Protein AF-A0A5A9PPH1-F1 (afdb_monomer)

Organism: NCBI:txid1572043

Sequence (180 aa):
MPWDRRSESQTAKRWRQEREIKRERDEQQRFEREKFNSIDQYLLSGVEQNNSQSHNPNCHFKHNNPTSQNHDCPFKDNNPTSQNHDCTFKDNNPTSQNHDCPFKDNNPASQNHDCPFKDNNPASQNHDCPFKDNNPTSQNHDCPFKDNNPTSQNHDCPFKDNNPTPQNHDCPFKHDHPTS

Solvent-accessible surface area (backbone atoms only — not comparable to full-atom values): 8758 Å² total; per-residue (Å²): 135,86,80,81,80,80,74,78,51,72,65,66,52,51,58,49,51,54,52,48,56,49,49,54,50,54,50,50,51,50,51,52,50,51,51,51,50,51,51,49,50,56,53,58,74,59,59,63,66,71,65,58,84,34,80,61,49,73,39,87,53,50,44,47,53,40,46,33,54,35,35,43,25,55,44,29,41,34,42,37,37,28,45,36,38,42,22,47,46,28,38,34,42,36,37,28,44,36,39,42,21,48,48,26,38,34,40,37,38,30,43,36,38,41,20,47,46,27,37,36,41,37,38,28,43,35,38,41,23,45,49,26,37,35,41,37,36,28,45,36,38,40,21,43,48,27,36,33,41,37,37,26,44,35,37,42,26,42,49,34,48,37,65,70,58,46,77,39,80,48,50,86,63,49,82,66,82,85,81,135

Radius of gyration: 30.21 Å; Cα contacts (8 Å, |Δi|>4): 441; chains: 1; bounding box: 50×39×116 Å

Mean predicted aligned error: 13.58 Å

Foldseek 3Di:
DDDDPPDDDPVNVVVVVVVVVVVVVVVVVVVVVVVVVVVVVVVVLVPEPDEDADQEDEDAAEYEAYEHQEYEYAHEYEAYEHQEYEYAAEYEAYEYQHYEYAHEYEAYEYQHYEYAAEYEAYEYQAYEYAHEYEAYEYQAYEYAAEYAAYHYQHYEYAHYYHNYDYVHYDYPHDDDDDDD

Secondary structure (DSSP, 8-state):
------PPPHHHHHHHHHHHHHHHHHHHHHHHHHHHHHHHHHHHHSS--B----SS-B-SSB-BS-B-SEEE-SSB-SS-B-SEEE-SS--SS-B-SEEE-SS--SS-B-SEEE-SS--SS-B-SEEE-SS--SS-EEEEEE-SS-EES-EEEEEE-SS-EES---SEEE-SS--B----

Structure (mmCIF, N/CA/C/O backbone):
data_AF-A0A5A9PPH1-F1
#
_entry.id   AF-A0A5A9PPH1-F1
#
loop_
_atom_site.group_PDB
_atom_site.id
_atom_site.type_symbol
_atom_site.label_atom_id
_atom_site.label_alt_id
_atom_site.label_comp_id
_atom_site.label_asym_id
_atom_site.label_entity_id
_atom_site.label_seq_id
_atom_site.pdbx_PDB_ins_code
_atom_site.Cartn_x
_atom_site.Cartn_y
_atom_site.Cartn_z
_atom_site.occupancy
_atom_site.B_iso_or_equiv
_atom_site.auth_seq_id
_atom_site.auth_comp_id
_atom_site.auth_asym_id
_atom_site.auth_atom_id
_atom_site.pdbx_PDB_model_num
ATOM 1 N N . MET A 1 1 ? 15.968 -10.304 -89.050 1.00 44.75 1 MET A N 1
ATOM 2 C CA . MET A 1 1 ? 16.971 -10.882 -88.129 1.00 44.75 1 MET A CA 1
ATOM 3 C C . MET A 1 1 ? 16.318 -10.993 -86.755 1.00 44.75 1 MET A C 1
ATOM 5 O O . MET A 1 1 ? 15.894 -9.958 -86.253 1.00 44.75 1 MET A O 1
ATOM 9 N N . PRO A 1 2 ? 16.106 -12.200 -86.201 1.00 57.66 2 PRO A N 1
ATOM 10 C CA . PRO A 1 2 ? 15.464 -12.380 -84.899 1.00 57.66 2 PRO A CA 1
ATOM 11 C C . PRO A 1 2 ? 16.502 -12.209 -83.782 1.00 57.66 2 PRO A C 1
ATOM 13 O O . PRO A 1 2 ? 17.596 -12.754 -83.869 1.00 57.66 2 PRO A O 1
ATOM 16 N N . TRP A 1 3 ? 16.174 -11.426 -82.758 1.00 50.88 3 TRP A N 1
ATOM 17 C CA . TRP A 1 3 ? 17.072 -11.082 -81.656 1.00 50.88 3 TRP A CA 1
ATOM 18 C C . TRP A 1 3 ? 17.209 -12.263 -80.688 1.00 50.88 3 TRP A C 1
ATOM 20 O O . TRP A 1 3 ? 16.210 -12.774 -80.180 1.00 50.88 3 TRP A O 1
ATOM 30 N N . ASP A 1 4 ? 18.449 -12.686 -80.442 1.00 52.44 4 ASP A N 1
ATOM 31 C CA . ASP A 1 4 ? 18.800 -13.773 -79.530 1.00 52.44 4 ASP A CA 1
ATOM 32 C C . ASP A 1 4 ? 18.301 -13.490 -78.104 1.00 52.44 4 ASP A C 1
ATOM 34 O O . ASP A 1 4 ? 18.786 -12.593 -77.406 1.00 52.44 4 ASP A O 1
ATOM 38 N N . ARG A 1 5 ? 17.350 -14.303 -77.633 1.00 56.22 5 ARG A N 1
ATOM 39 C CA . ARG A 1 5 ? 17.029 -14.419 -76.207 1.00 56.22 5 ARG A CA 1
ATOM 40 C C . ARG A 1 5 ? 18.235 -15.047 -75.510 1.00 56.22 5 ARG A C 1
ATOM 42 O O . ARG A 1 5 ? 18.344 -16.266 -75.431 1.00 56.22 5 ARG A O 1
ATOM 49 N N . ARG A 1 6 ? 19.137 -14.216 -74.980 1.00 59.00 6 ARG A N 1
ATOM 50 C CA . ARG A 1 6 ? 20.225 -14.657 -74.093 1.00 59.00 6 ARG A CA 1
ATOM 51 C C . ARG A 1 6 ? 19.622 -15.378 -72.886 1.00 59.00 6 ARG A C 1
ATOM 53 O O . ARG A 1 6 ? 19.106 -14.748 -71.966 1.00 59.00 6 ARG A O 1
ATOM 60 N N . SER A 1 7 ? 19.665 -16.707 -72.899 1.00 64.25 7 SER A N 1
ATOM 61 C CA . SER A 1 7 ? 19.287 -17.524 -71.753 1.00 64.25 7 SER A CA 1
ATOM 62 C C . SER A 1 7 ? 20.324 -17.324 -70.657 1.00 64.25 7 SER A C 1
ATOM 64 O O . SER A 1 7 ? 21.509 -17.600 -70.839 1.00 64.25 7 SER A O 1
ATOM 66 N N . GLU A 1 8 ? 19.877 -16.820 -69.522 1.00 65.19 8 GLU A N 1
ATOM 67 C CA . GLU A 1 8 ? 20.723 -16.607 -68.360 1.00 65.19 8 GLU A CA 1
ATOM 68 C C . GLU A 1 8 ? 21.332 -17.930 -67.881 1.00 65.19 8 GLU A C 1
ATOM 70 O O . GLU A 1 8 ? 20.611 -18.916 -67.691 1.00 65.19 8 GLU A O 1
ATOM 75 N N . SER A 1 9 ? 22.654 -17.961 -67.689 1.00 72.75 9 SER A N 1
ATOM 76 C CA . SER A 1 9 ? 23.344 -19.164 -67.226 1.00 72.75 9 SER A CA 1
ATOM 77 C C . SER A 1 9 ? 22.841 -19.569 -65.838 1.00 72.75 9 SER A C 1
ATOM 79 O O . SER A 1 9 ? 22.514 -18.727 -64.995 1.00 72.75 9 SER A O 1
ATOM 81 N N . GLN A 1 10 ? 22.787 -20.876 -65.566 1.00 69.62 10 GLN A N 1
ATOM 82 C CA . GLN A 1 10 ? 22.362 -21.378 -64.252 1.00 69.62 10 GLN A CA 1
ATOM 83 C C . GLN A 1 10 ? 23.203 -20.795 -63.106 1.00 69.62 10 GLN A C 1
ATOM 85 O O . GLN A 1 10 ? 22.692 -20.570 -62.012 1.00 69.62 10 GLN A O 1
ATOM 90 N N . THR A 1 11 ? 24.472 -20.480 -63.369 1.00 71.75 11 THR A N 1
ATOM 91 C CA . THR A 1 11 ? 25.368 -19.821 -62.417 1.00 71.75 11 THR A CA 1
ATOM 92 C C . THR A 1 11 ? 24.912 -18.398 -62.087 1.00 71.75 11 THR A C 1
ATOM 94 O O . THR A 1 11 ? 24.835 -18.051 -60.913 1.00 71.75 11 THR A O 1
ATOM 97 N N . ALA A 1 12 ? 24.506 -17.592 -63.073 1.00 76.44 12 ALA A N 1
ATOM 98 C CA . ALA A 1 12 ? 23.986 -16.238 -62.845 1.00 76.44 12 ALA A CA 1
ATOM 99 C C . ALA A 1 12 ? 22.650 -16.215 -62.071 1.00 76.44 12 ALA A C 1
ATOM 101 O O . ALA A 1 12 ? 22.349 -15.249 -61.364 1.00 76.44 12 ALA A O 1
ATOM 102 N N . LYS A 1 13 ? 21.845 -17.282 -62.172 1.00 77.19 13 LYS A N 1
ATOM 103 C CA . LYS A 1 13 ? 20.647 -17.478 -61.336 1.00 77.19 13 LYS A CA 1
ATOM 104 C C . LYS A 1 13 ? 21.015 -17.805 -59.886 1.00 77.19 13 LYS A C 1
ATOM 106 O O . LYS A 1 13 ? 20.523 -17.129 -58.987 1.00 77.19 13 LYS A O 1
ATOM 111 N N . ARG A 1 14 ? 21.948 -18.741 -59.667 1.00 80.12 14 ARG A N 1
ATOM 112 C CA . ARG A 1 14 ? 22.445 -19.101 -58.324 1.00 80.12 14 ARG A CA 1
ATOM 113 C C . ARG A 1 14 ? 23.023 -17.898 -57.575 1.00 80.12 14 ARG A C 1
ATOM 115 O O . ARG A 1 14 ? 22.625 -17.644 -56.448 1.00 80.12 14 ARG A O 1
ATOM 122 N N . TRP A 1 15 ? 23.852 -17.084 -58.230 1.00 79.19 15 TRP A N 1
ATOM 123 C CA . TRP A 1 15 ? 24.433 -15.878 -57.618 1.00 79.19 15 TRP A CA 1
ATOM 124 C C . TRP A 1 15 ? 23.416 -14.783 -57.272 1.00 79.19 15 TRP A C 1
ATOM 126 O O . TRP A 1 15 ? 23.699 -13.908 -56.454 1.00 79.19 15 TRP A O 1
ATOM 136 N N . ARG A 1 16 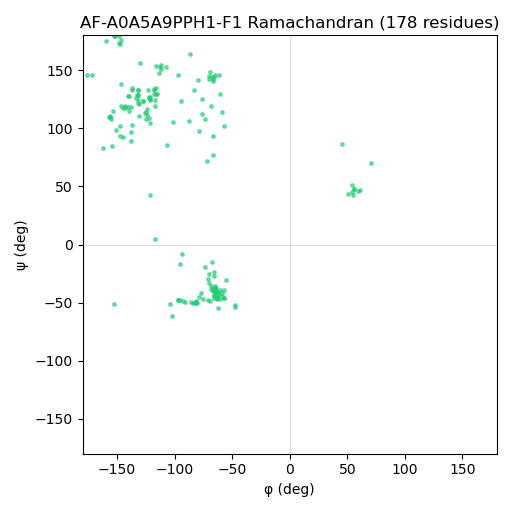? 22.252 -14.748 -57.930 1.00 82.56 16 ARG A N 1
ATOM 137 C CA . ARG A 1 16 ? 21.174 -13.825 -57.543 1.00 82.56 16 ARG A CA 1
ATOM 138 C C . ARG A 1 16 ? 20.414 -14.349 -56.338 1.00 82.56 16 ARG A C 1
ATOM 140 O O . ARG A 1 16 ? 20.249 -13.585 -55.396 1.00 82.56 16 ARG A O 1
ATOM 147 N N . GLN A 1 17 ? 20.072 -15.636 -56.337 1.00 81.62 17 GLN A N 1
ATOM 148 C CA . GLN A 1 17 ? 19.436 -16.288 -55.191 1.00 81.62 17 GLN A CA 1
ATOM 149 C C . GLN A 1 17 ? 20.308 -16.192 -53.935 1.00 81.62 17 GLN A C 1
ATOM 151 O O . GLN A 1 17 ? 19.829 -15.809 -52.879 1.00 81.62 17 GLN A O 1
ATOM 156 N N . GLU A 1 18 ? 21.612 -16.440 -54.046 1.00 86.62 18 GLU A N 1
ATOM 157 C CA . GLU A 1 18 ? 22.531 -16.355 -52.906 1.00 86.62 18 GLU A CA 1
ATOM 158 C C . GLU A 1 18 ? 22.664 -14.926 -52.355 1.00 86.62 18 GLU A C 1
ATOM 160 O O . GLU A 1 18 ? 22.737 -14.725 -51.144 1.00 86.62 18 GLU A O 1
ATOM 165 N N . ARG A 1 19 ? 22.631 -13.910 -53.229 1.00 85.50 19 ARG A N 1
ATOM 166 C CA . ARG A 1 19 ? 22.605 -12.500 -52.805 1.00 85.50 19 ARG A CA 1
ATOM 167 C C . ARG A 1 19 ? 21.300 -12.118 -52.120 1.00 85.50 19 ARG A C 1
ATOM 169 O O . ARG A 1 19 ? 21.324 -11.295 -51.213 1.00 85.50 19 ARG A O 1
ATOM 176 N N . GLU A 1 20 ? 20.187 -12.680 -52.565 1.00 86.38 20 GLU A N 1
ATOM 177 C CA . GLU A 1 20 ? 18.873 -12.454 -51.970 1.00 86.38 20 GLU A CA 1
ATOM 178 C C . GLU A 1 20 ? 18.783 -13.091 -50.583 1.00 86.38 20 GLU A C 1
ATOM 180 O O . GLU A 1 20 ? 18.537 -12.376 -49.620 1.00 86.38 20 GLU A O 1
ATOM 185 N N . ILE A 1 21 ? 19.187 -14.358 -50.452 1.00 89.12 21 ILE A N 1
ATOM 186 C CA . ILE A 1 21 ? 19.284 -15.067 -49.164 1.00 89.12 21 ILE A CA 1
ATOM 187 C C . ILE A 1 21 ? 20.208 -14.328 -48.186 1.00 89.12 21 ILE A C 1
ATOM 189 O O . ILE A 1 21 ? 19.941 -14.263 -46.987 1.00 89.12 21 ILE A O 1
ATOM 193 N N . LYS A 1 22 ? 21.322 -13.769 -48.678 1.00 87.81 22 LYS A N 1
ATOM 194 C CA . LYS A 1 22 ? 22.230 -12.982 -47.838 1.00 87.81 22 LYS A CA 1
ATOM 195 C C . LYS A 1 22 ? 21.572 -11.691 -47.342 1.00 87.81 22 LYS A C 1
ATOM 197 O O . LYS A 1 22 ? 21.705 -11.382 -46.165 1.00 87.81 22 LYS A O 1
ATOM 202 N N . ARG A 1 23 ? 20.847 -10.973 -48.206 1.00 87.62 23 ARG A N 1
ATOM 203 C CA . ARG A 1 23 ? 20.110 -9.763 -47.810 1.00 87.62 23 ARG A CA 1
ATOM 204 C C . ARG A 1 23 ? 19.024 -10.067 -46.789 1.00 87.62 23 ARG A C 1
ATOM 206 O O . ARG A 1 23 ? 18.973 -9.384 -45.779 1.00 87.62 23 ARG A O 1
ATOM 213 N N . GLU A 1 24 ? 18.233 -11.113 -47.008 1.00 88.12 24 GLU A N 1
ATOM 214 C CA . GLU A 1 24 ? 17.199 -11.536 -46.057 1.00 88.12 24 GLU A CA 1
ATOM 215 C C . GLU A 1 24 ? 17.805 -11.867 -44.689 1.00 88.12 24 GLU A C 1
ATOM 217 O O . GLU A 1 24 ? 17.291 -11.440 -43.661 1.00 88.12 24 GLU A O 1
ATOM 222 N N . ARG A 1 25 ? 18.953 -12.559 -44.659 1.00 86.44 25 ARG A N 1
ATOM 223 C CA . ARG A 1 25 ? 19.677 -12.844 -43.411 1.00 86.44 25 ARG A CA 1
ATOM 224 C C . ARG A 1 25 ? 20.161 -11.572 -42.713 1.00 86.44 25 ARG A C 1
ATOM 226 O O . ARG A 1 25 ? 20.028 -11.466 -41.495 1.00 86.44 25 ARG A O 1
ATOM 233 N N . ASP A 1 26 ? 20.735 -10.639 -43.465 1.00 86.56 26 ASP A N 1
ATOM 234 C CA . ASP A 1 26 ? 21.250 -9.379 -42.924 1.00 86.56 26 ASP A CA 1
ATOM 235 C C . ASP A 1 26 ? 20.097 -8.494 -42.401 1.00 86.56 26 ASP A C 1
ATOM 237 O O . ASP A 1 26 ? 20.216 -7.875 -41.342 1.00 86.56 26 ASP A O 1
ATOM 241 N N . GLU A 1 27 ? 18.947 -8.489 -43.084 1.00 87.31 27 GLU A N 1
ATOM 242 C CA . GLU A 1 27 ? 17.713 -7.833 -42.634 1.00 87.31 27 GLU A CA 1
ATOM 243 C C . GLU A 1 27 ? 17.157 -8.492 -41.371 1.00 87.31 27 GLU A C 1
ATOM 245 O O . GLU A 1 27 ? 16.860 -7.789 -40.405 1.00 87.31 27 GLU A O 1
ATOM 250 N N . GLN A 1 28 ? 17.094 -9.825 -41.320 1.00 82.38 28 GLN A N 1
ATOM 251 C CA . GLN A 1 28 ? 16.672 -10.569 -40.132 1.00 82.38 28 GLN A CA 1
ATOM 252 C C . GLN A 1 28 ? 17.556 -10.224 -38.926 1.00 82.38 28 GLN A C 1
ATOM 254 O O . GLN A 1 28 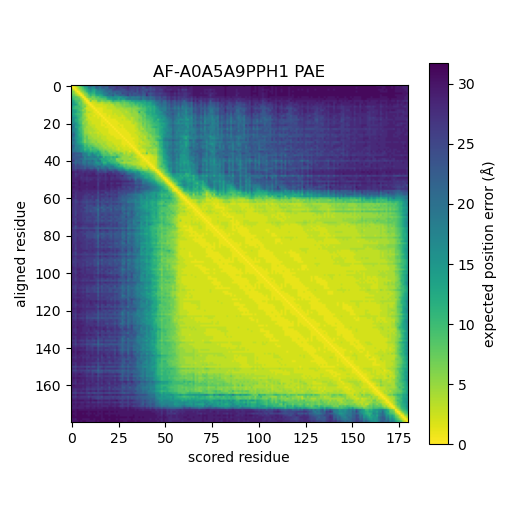? 17.043 -9.911 -37.854 1.00 82.38 28 GLN A O 1
ATOM 259 N N . GLN A 1 29 ? 18.880 -10.194 -39.111 1.00 82.75 29 GLN A N 1
ATOM 260 C CA . GLN A 1 29 ? 19.824 -9.799 -38.063 1.00 82.75 29 GLN A CA 1
ATOM 261 C C . GLN A 1 29 ? 19.661 -8.337 -37.644 1.00 82.75 29 GLN A C 1
ATOM 263 O O . GLN A 1 29 ? 19.813 -8.017 -36.463 1.00 82.75 29 GLN A O 1
ATOM 268 N N . ARG A 1 30 ? 19.364 -7.430 -38.582 1.00 82.00 30 ARG A N 1
ATOM 269 C CA . ARG A 1 30 ? 19.063 -6.028 -38.270 1.00 82.00 30 ARG A CA 1
ATOM 270 C C . ARG A 1 30 ? 17.799 -5.929 -37.419 1.00 82.00 30 ARG A C 1
ATOM 272 O O . ARG A 1 30 ? 17.834 -5.256 -36.395 1.00 82.00 30 ARG A O 1
ATOM 279 N N . PHE A 1 31 ? 16.732 -6.632 -37.796 1.00 75.50 31 PHE A N 1
ATOM 280 C CA . PHE A 1 31 ? 15.490 -6.689 -37.024 1.00 75.50 31 PHE A CA 1
ATOM 281 C C . PHE A 1 31 ? 15.699 -7.299 -35.635 1.00 75.50 31 PHE A C 1
ATOM 283 O O . PHE A 1 31 ? 15.195 -6.763 -34.653 1.00 75.50 31 PHE A O 1
ATOM 290 N N . GLU A 1 32 ? 16.475 -8.376 -35.516 1.00 73.94 32 GLU A N 1
ATOM 291 C CA . GLU A 1 32 ? 16.818 -8.974 -34.221 1.00 73.94 32 GLU A CA 1
ATOM 292 C C . GLU A 1 32 ? 17.625 -8.015 -33.342 1.00 73.94 32 GLU A C 1
ATOM 294 O O . GLU A 1 32 ? 17.348 -7.897 -32.150 1.00 73.94 32 GLU A O 1
ATOM 299 N N . ARG A 1 33 ? 18.577 -7.275 -33.923 1.00 74.31 33 ARG A N 1
ATOM 300 C CA . ARG A 1 33 ? 19.365 -6.260 -33.212 1.00 74.31 33 ARG A CA 1
ATOM 301 C C . ARG A 1 33 ? 18.511 -5.072 -32.772 1.00 74.31 33 ARG A C 1
ATOM 303 O O . ARG A 1 33 ? 18.694 -4.580 -31.664 1.00 74.31 33 ARG A O 1
ATOM 310 N N . GLU A 1 34 ? 17.582 -4.618 -33.610 1.00 74.06 34 GLU A N 1
ATOM 311 C CA . GLU A 1 34 ? 16.625 -3.559 -33.266 1.00 74.06 34 GLU A CA 1
ATOM 312 C C . GLU A 1 34 ? 15.652 -4.013 -32.179 1.00 74.06 34 GLU A C 1
ATOM 314 O O . GLU A 1 34 ? 15.381 -3.255 -31.251 1.00 74.06 34 GLU A O 1
ATOM 319 N N . LYS A 1 35 ? 15.195 -5.269 -32.229 1.00 71.88 35 LYS A N 1
ATOM 320 C CA . LYS A 1 35 ? 14.381 -5.878 -31.174 1.00 71.88 35 LYS A CA 1
ATOM 321 C C . LYS A 1 35 ? 15.151 -5.965 -29.858 1.00 71.88 35 LYS A C 1
ATOM 323 O O . LYS A 1 35 ? 14.596 -5.620 -28.822 1.00 71.88 35 LYS A O 1
ATOM 328 N N . PHE A 1 36 ? 16.410 -6.398 -29.897 1.00 65.75 36 PHE A N 1
ATOM 329 C CA . PHE A 1 36 ? 17.265 -6.471 -28.712 1.00 65.75 36 PHE A CA 1
ATOM 330 C C . PHE A 1 36 ? 17.502 -5.075 -28.117 1.00 65.75 36 PHE A C 1
ATOM 332 O O . PHE A 1 36 ? 17.269 -4.881 -26.934 1.00 65.75 36 PHE A O 1
ATOM 339 N N . ASN A 1 37 ? 17.817 -4.075 -28.949 1.00 70.00 37 ASN A N 1
ATOM 340 C CA . ASN A 1 37 ? 17.969 -2.678 -28.523 1.00 70.00 37 ASN A CA 1
ATOM 341 C C . ASN A 1 37 ? 16.664 -2.094 -27.948 1.00 70.00 37 ASN A C 1
ATOM 343 O O . ASN A 1 37 ? 16.682 -1.426 -26.923 1.00 70.00 37 ASN A O 1
ATOM 347 N N . SER A 1 38 ? 15.513 -2.385 -28.557 1.00 68.56 38 SER A N 1
ATOM 348 C CA . SER A 1 38 ? 14.218 -1.950 -28.029 1.00 68.56 38 SER A CA 1
ATOM 349 C C . SER A 1 38 ? 13.927 -2.579 -26.664 1.00 68.56 38 SER A C 1
ATOM 351 O O . SER A 1 38 ? 13.542 -1.864 -25.744 1.00 68.56 38 SER A O 1
ATOM 353 N N . ILE A 1 39 ? 14.169 -3.885 -26.497 1.00 67.81 39 ILE A N 1
ATOM 354 C CA . ILE A 1 39 ? 14.024 -4.573 -25.206 1.00 67.81 39 ILE A CA 1
ATOM 355 C C . ILE A 1 39 ? 14.973 -3.968 -24.170 1.00 67.81 39 ILE A C 1
ATOM 357 O O . ILE A 1 39 ? 14.533 -3.645 -23.070 1.00 67.81 39 ILE A O 1
ATOM 361 N N . ASP A 1 40 ? 16.238 -3.755 -24.527 1.00 66.75 40 ASP A N 1
ATOM 362 C CA . ASP A 1 40 ? 17.223 -3.128 -23.649 1.00 66.75 40 ASP A CA 1
ATOM 363 C C . ASP A 1 40 ? 16.802 -1.708 -23.266 1.00 66.75 40 ASP A C 1
ATOM 365 O O . ASP A 1 40 ? 16.930 -1.338 -22.108 1.00 66.75 40 ASP A O 1
ATOM 369 N N . GLN A 1 41 ? 16.234 -0.924 -24.187 1.00 61.00 41 GLN A N 1
ATOM 370 C CA . GLN A 1 41 ? 15.707 0.413 -23.906 1.00 61.00 41 GLN A CA 1
ATOM 371 C C . GLN A 1 41 ? 14.509 0.368 -22.944 1.00 61.00 41 GLN A C 1
ATOM 373 O O . GLN A 1 41 ? 14.436 1.190 -22.033 1.00 61.00 41 GLN A O 1
ATOM 378 N N . TYR A 1 42 ? 13.601 -0.603 -23.087 1.00 60.31 42 TYR A N 1
ATOM 379 C CA . TYR A 1 42 ? 12.511 -0.825 -22.130 1.00 60.31 42 TYR A CA 1
ATOM 380 C C . TYR A 1 42 ? 13.044 -1.233 -20.751 1.00 60.31 42 TYR A C 1
ATOM 382 O O . TYR A 1 42 ? 12.610 -0.684 -19.738 1.00 60.31 42 TYR A O 1
ATOM 390 N N . LEU A 1 43 ? 14.028 -2.130 -20.699 1.00 61.62 43 LEU A N 1
ATOM 391 C CA . LEU A 1 43 ? 14.679 -2.540 -19.454 1.00 61.62 43 LEU A CA 1
ATOM 392 C C . LEU A 1 43 ? 15.451 -1.377 -18.806 1.00 61.62 43 LEU A C 1
ATOM 394 O O . LEU A 1 43 ? 15.362 -1.201 -17.594 1.00 61.62 43 LEU A O 1
ATOM 398 N N . LEU A 1 44 ? 16.127 -0.544 -19.606 1.00 55.97 44 LEU A N 1
ATOM 399 C CA . LEU A 1 44 ? 16.856 0.662 -19.191 1.00 55.97 44 LEU A CA 1
ATOM 400 C C . LEU A 1 44 ? 15.924 1.802 -18.752 1.00 55.97 44 LEU A C 1
ATOM 402 O O . LEU A 1 44 ? 16.282 2.587 -17.886 1.00 55.97 44 LEU A O 1
ATOM 406 N N . SER A 1 45 ? 14.710 1.891 -19.295 1.00 55.31 45 SER A N 1
ATOM 407 C CA . SER A 1 45 ? 13.680 2.810 -18.786 1.00 55.31 45 SER A CA 1
ATOM 408 C C . SER A 1 45 ? 13.060 2.338 -17.462 1.00 55.31 45 SER A C 1
ATOM 410 O O . SER A 1 45 ? 12.482 3.137 -16.729 1.00 55.31 45 SER A O 1
ATOM 412 N N . GLY A 1 46 ? 13.196 1.044 -17.147 1.00 52.25 46 GLY A N 1
ATOM 413 C CA . GLY A 1 46 ? 12.724 0.417 -15.913 1.00 52.25 46 GLY A CA 1
ATOM 414 C C . GLY A 1 46 ? 13.762 0.340 -14.786 1.00 52.25 46 GLY A C 1
ATOM 415 O O . GLY A 1 46 ? 13.394 -0.030 -13.668 1.00 52.25 46 GLY A O 1
ATOM 416 N N . VAL A 1 47 ? 15.037 0.678 -15.031 1.00 46.59 47 VAL A N 1
ATOM 417 C CA . VAL A 1 47 ? 16.046 0.766 -13.960 1.00 46.59 47 VAL A CA 1
ATOM 418 C C . VAL A 1 47 ? 15.877 2.075 -13.206 1.00 46.59 47 VAL A C 1
ATOM 420 O O . VAL A 1 47 ? 16.352 3.127 -13.614 1.00 46.59 47 VAL A O 1
ATOM 423 N N . GLU A 1 48 ? 15.173 1.949 -12.086 1.00 51.38 48 GLU A N 1
ATOM 424 C CA . GLU A 1 48 ? 15.390 2.695 -10.852 1.00 51.38 48 GLU A CA 1
ATOM 425 C C . GLU A 1 48 ? 15.606 4.203 -11.030 1.00 51.38 48 GLU A C 1
ATOM 427 O O . GLU A 1 48 ? 16.732 4.706 -11.012 1.00 51.38 48 GLU A O 1
ATOM 432 N N . GLN A 1 49 ? 14.502 4.953 -11.071 1.00 52.59 49 GLN A N 1
ATOM 433 C CA . GLN A 1 49 ? 14.534 6.347 -10.636 1.00 52.59 49 GLN A CA 1
ATOM 434 C C . GLN A 1 49 ? 14.807 6.367 -9.126 1.00 52.59 49 GLN A C 1
ATOM 436 O O . GLN A 1 49 ? 13.916 6.498 -8.302 1.00 52.59 49 GLN A O 1
ATOM 441 N N . ASN A 1 50 ? 16.060 6.155 -8.737 1.00 48.97 50 ASN A N 1
ATOM 442 C CA . ASN A 1 50 ? 16.484 6.355 -7.366 1.00 48.97 50 ASN A CA 1
ATOM 443 C C . ASN A 1 50 ? 16.554 7.871 -7.148 1.00 48.97 50 ASN A C 1
ATOM 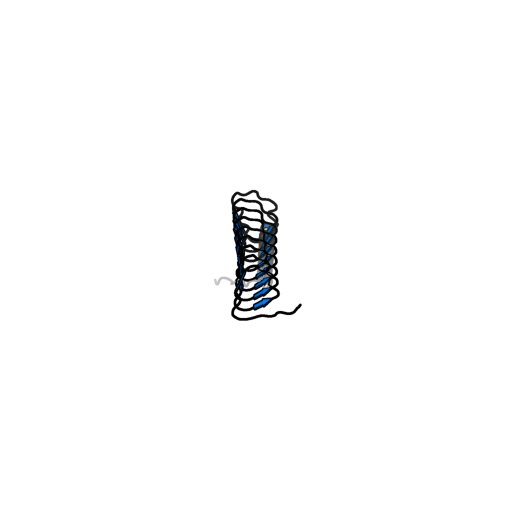445 O O . ASN A 1 50 ? 17.452 8.536 -7.659 1.00 48.97 50 ASN A O 1
ATOM 449 N N . ASN A 1 51 ? 15.600 8.393 -6.376 1.00 51.59 51 ASN A N 1
ATOM 450 C CA . ASN A 1 51 ? 15.639 9.727 -5.783 1.00 51.59 51 ASN A CA 1
ATOM 451 C C . ASN A 1 51 ? 15.478 10.907 -6.765 1.00 51.59 51 ASN A C 1
ATOM 453 O O . ASN A 1 51 ? 16.401 11.687 -6.997 1.00 51.59 51 ASN A O 1
ATOM 457 N N . SER A 1 52 ? 14.271 11.073 -7.313 1.00 47.16 52 SER A N 1
ATOM 458 C CA . SER A 1 52 ? 13.864 12.335 -7.945 1.00 47.16 52 SER A CA 1
ATOM 459 C C . SER A 1 52 ? 12.967 13.120 -6.992 1.00 47.16 52 SER A C 1
ATOM 461 O O . SER A 1 52 ? 11.797 12.787 -6.824 1.00 47.16 52 SER A O 1
ATOM 463 N N . GLN A 1 53 ? 13.504 14.186 -6.393 1.00 46.53 53 GLN A N 1
ATOM 464 C CA . GLN A 1 53 ? 12.736 15.186 -5.645 1.00 46.53 53 GLN A CA 1
ATOM 465 C C . GLN A 1 53 ? 11.922 16.031 -6.647 1.00 46.53 53 GLN A C 1
ATOM 467 O O . GLN A 1 53 ? 12.266 17.162 -6.985 1.00 46.53 53 GLN A O 1
ATOM 472 N N . SER A 1 54 ? 10.882 15.420 -7.216 1.00 49.06 54 SER A N 1
ATOM 473 C CA . SER A 1 54 ? 9.922 16.040 -8.131 1.00 49.06 54 SER A CA 1
ATOM 474 C C . SER A 1 54 ? 8.686 16.472 -7.344 1.00 49.06 54 SER A C 1
ATOM 476 O O . SER A 1 54 ? 8.278 15.804 -6.399 1.00 49.06 54 SER A O 1
ATOM 478 N N . HIS A 1 55 ? 8.063 17.583 -7.742 1.00 47.16 55 HIS A N 1
ATOM 479 C CA . HIS A 1 55 ? 6.799 18.035 -7.146 1.00 47.16 55 HIS A CA 1
ATOM 480 C C . HIS A 1 55 ? 5.626 17.084 -7.465 1.00 47.16 55 HIS A C 1
ATOM 482 O O . HIS A 1 55 ? 4.598 17.162 -6.797 1.00 47.16 55 HIS A O 1
ATOM 488 N N . ASN A 1 56 ? 5.795 16.189 -8.451 1.00 53.91 56 ASN A N 1
ATOM 489 C CA . ASN A 1 56 ? 4.899 15.074 -8.761 1.00 53.91 56 ASN A CA 1
ATOM 490 C C . ASN A 1 56 ? 5.635 14.037 -9.651 1.00 53.91 56 ASN A C 1
ATOM 492 O O . ASN A 1 56 ? 5.594 14.142 -10.881 1.00 53.91 56 ASN A O 1
ATOM 496 N N . PRO A 1 57 ? 6.435 13.108 -9.092 1.00 61.66 57 PRO A N 1
ATOM 497 C CA . PRO A 1 57 ? 7.043 12.047 -9.880 1.00 61.66 57 PRO A CA 1
ATOM 498 C C . PRO A 1 57 ? 5.974 10.995 -10.181 1.00 61.66 57 PRO A C 1
ATOM 500 O O . PRO A 1 57 ? 5.539 10.300 -9.273 1.00 61.66 57 PRO A O 1
ATOM 503 N N . ASN A 1 58 ? 5.571 10.861 -11.444 1.00 64.50 58 ASN A N 1
ATOM 504 C CA . ASN A 1 58 ? 4.765 9.728 -11.894 1.00 64.50 58 ASN A CA 1
ATOM 505 C C . ASN A 1 58 ? 5.716 8.588 -12.300 1.00 64.50 58 ASN A C 1
ATOM 507 O O . ASN A 1 58 ? 6.413 8.681 -13.321 1.00 64.50 58 ASN A O 1
ATOM 511 N N . CYS A 1 59 ? 5.808 7.537 -11.485 1.00 69.31 59 CYS A N 1
ATOM 512 C CA . CYS A 1 59 ? 6.568 6.344 -11.860 1.00 69.31 59 CYS A CA 1
ATOM 513 C C . CYS A 1 59 ? 5.735 5.474 -12.796 1.00 69.31 59 CYS A C 1
ATOM 515 O O . CYS A 1 59 ? 4.543 5.315 -12.618 1.00 69.31 59 CYS A O 1
ATOM 517 N N . HIS A 1 60 ? 6.365 4.874 -13.806 1.00 68.88 60 HIS A N 1
ATOM 518 C CA . HIS A 1 60 ? 5.633 4.093 -14.812 1.00 68.88 60 HIS A CA 1
ATOM 519 C C . HIS A 1 60 ? 5.589 2.590 -14.527 1.00 68.88 60 HIS A C 1
ATOM 521 O O . HIS A 1 60 ? 4.801 1.891 -15.152 1.00 68.88 60 HIS A O 1
ATOM 527 N N . PHE A 1 61 ? 6.450 2.063 -13.649 1.00 71.75 61 PHE A N 1
ATOM 528 C CA . PHE A 1 61 ? 6.543 0.613 -13.432 1.00 71.75 61 PHE A CA 1
ATOM 529 C C . PHE A 1 61 ? 7.031 0.228 -12.037 1.00 71.75 61 PHE A C 1
ATOM 531 O O . PHE A 1 61 ? 6.414 -0.585 -11.355 1.00 71.75 61 PHE A O 1
ATOM 538 N N . LYS A 1 62 ? 8.156 0.793 -11.597 1.00 80.19 62 LYS A N 1
ATOM 539 C CA . LYS A 1 62 ? 8.659 0.559 -10.249 1.00 80.19 62 LYS A CA 1
ATOM 540 C C . LYS A 1 62 ? 9.351 1.798 -9.711 1.00 80.19 62 LYS A C 1
ATOM 542 O O . LYS A 1 62 ? 10.151 2.398 -10.427 1.00 80.19 62 LYS A O 1
ATOM 547 N N . HIS A 1 63 ? 9.100 2.114 -8.449 1.00 83.44 63 HIS A N 1
ATOM 548 C CA . HIS A 1 63 ? 9.830 3.139 -7.715 1.00 83.44 63 HIS A CA 1
ATOM 549 C C . HIS A 1 63 ? 10.311 2.599 -6.365 1.00 83.44 63 HIS A C 1
ATOM 551 O O . HIS A 1 63 ? 9.815 1.581 -5.870 1.00 83.44 63 HIS A O 1
ATOM 557 N N . ASN A 1 64 ? 11.361 3.221 -5.831 1.00 87.81 64 ASN A N 1
ATOM 558 C CA . ASN A 1 64 ? 11.900 2.897 -4.517 1.00 87.81 64 ASN A CA 1
ATOM 559 C C . ASN A 1 64 ? 12.276 4.195 -3.797 1.00 87.81 64 ASN A C 1
ATOM 561 O O . ASN A 1 64 ? 13.064 4.986 -4.316 1.00 87.81 64 ASN A O 1
ATOM 565 N N . ASN A 1 65 ? 11.775 4.356 -2.579 1.00 88.50 65 ASN A N 1
ATOM 566 C CA . ASN A 1 65 ? 12.012 5.489 -1.693 1.00 88.50 65 ASN A CA 1
ATOM 567 C C . ASN A 1 65 ? 11.776 6.881 -2.331 1.00 88.50 65 ASN A C 1
ATOM 569 O O . ASN A 1 65 ? 12.611 7.772 -2.144 1.00 88.50 65 ASN A O 1
ATOM 573 N N . PRO A 1 66 ? 10.704 7.109 -3.113 1.00 85.94 66 PRO A N 1
ATOM 574 C CA . PRO A 1 66 ? 10.412 8.446 -3.612 1.00 85.94 66 PRO A CA 1
ATOM 575 C C . PRO A 1 66 ? 9.976 9.389 -2.493 1.00 85.94 66 PRO A C 1
ATOM 577 O O . PRO A 1 66 ? 9.334 8.990 -1.525 1.00 85.94 66 PRO A O 1
ATOM 580 N N . THR A 1 67 ? 10.301 10.672 -2.644 1.00 87.69 67 THR A N 1
ATOM 581 C CA . THR A 1 67 ? 9.837 11.727 -1.736 1.00 87.69 67 THR A CA 1
ATOM 582 C C . THR A 1 67 ? 9.276 12.891 -2.540 1.00 87.69 67 THR A C 1
ATOM 584 O O . THR A 1 67 ? 9.978 13.473 -3.369 1.00 87.69 67 THR A O 1
ATOM 587 N N . SER A 1 68 ? 8.009 13.234 -2.314 1.00 85.06 68 SER A N 1
ATOM 588 C CA . SER A 1 68 ? 7.309 14.309 -3.037 1.00 85.06 68 SER A CA 1
ATOM 589 C C . SER A 1 68 ? 6.089 14.814 -2.258 1.00 85.06 68 SER A C 1
ATOM 591 O O . SER A 1 68 ? 5.771 14.282 -1.204 1.00 85.06 68 SER A O 1
ATOM 593 N N . GLN A 1 69 ? 5.400 15.858 -2.729 1.00 88.69 69 GLN A N 1
ATOM 594 C CA . GLN A 1 69 ? 4.109 16.239 -2.131 1.00 88.69 69 GLN A CA 1
ATOM 595 C C . GLN A 1 69 ? 2.991 15.286 -2.560 1.00 88.69 69 GLN A C 1
ATOM 597 O O . GLN A 1 69 ? 2.251 14.796 -1.711 1.00 88.69 69 GLN A O 1
ATOM 602 N N . ASN A 1 70 ? 2.910 14.996 -3.858 1.00 89.38 70 ASN A N 1
ATOM 603 C CA . ASN A 1 70 ? 1.984 14.027 -4.434 1.00 89.38 70 ASN A CA 1
ATOM 604 C C . ASN A 1 70 ? 2.791 12.987 -5.202 1.00 89.38 70 ASN A C 1
ATOM 606 O O . ASN A 1 70 ? 3.678 13.369 -5.973 1.00 89.38 70 ASN A O 1
ATOM 610 N N . HIS A 1 71 ? 2.483 11.709 -4.997 1.00 88.50 71 HIS A N 1
ATOM 611 C CA . HIS A 1 71 ? 3.178 10.620 -5.661 1.00 88.50 71 HIS A CA 1
ATOM 612 C C . HIS A 1 71 ? 2.213 9.588 -6.233 1.00 88.50 71 HIS A C 1
ATOM 614 O O . HIS A 1 71 ? 1.444 9.015 -5.468 1.00 88.50 71 HIS A O 1
ATOM 620 N N . ASP A 1 72 ? 2.350 9.294 -7.526 1.00 89.75 72 ASP A N 1
ATOM 621 C CA . ASP A 1 72 ? 1.538 8.289 -8.210 1.00 89.75 72 ASP A CA 1
ATOM 622 C C . ASP A 1 72 ? 2.437 7.195 -8.807 1.00 89.75 72 ASP A C 1
ATOM 624 O O . ASP A 1 72 ? 3.370 7.487 -9.572 1.00 89.75 72 ASP A O 1
ATOM 628 N N . CYS A 1 73 ? 2.138 5.933 -8.481 1.00 87.06 73 CYS A N 1
ATOM 629 C CA . CYS A 1 73 ? 2.812 4.758 -9.026 1.00 87.06 73 CYS A CA 1
ATOM 630 C C . CYS A 1 73 ? 1.835 3.633 -9.391 1.00 87.06 73 CYS A C 1
ATOM 632 O O . CYS A 1 73 ? 1.444 2.855 -8.528 1.00 87.06 73 CYS A O 1
ATOM 634 N N . PRO A 1 74 ? 1.491 3.405 -10.668 1.00 88.00 74 PRO A N 1
ATOM 635 C CA . PRO A 1 74 ? 0.457 2.442 -11.011 1.00 88.00 74 PRO A CA 1
ATOM 636 C C . PRO A 1 74 ? 0.836 1.003 -10.629 1.00 88.00 74 PRO A C 1
ATOM 638 O O . PRO A 1 74 ? -0.019 0.250 -10.187 1.00 88.00 74 PRO A O 1
ATOM 641 N N . PHE A 1 75 ? 2.100 0.583 -10.765 1.00 86.25 75 PHE A N 1
ATOM 642 C CA . PHE A 1 75 ? 2.455 -0.844 -10.681 1.00 86.25 75 PHE A CA 1
ATOM 643 C C . 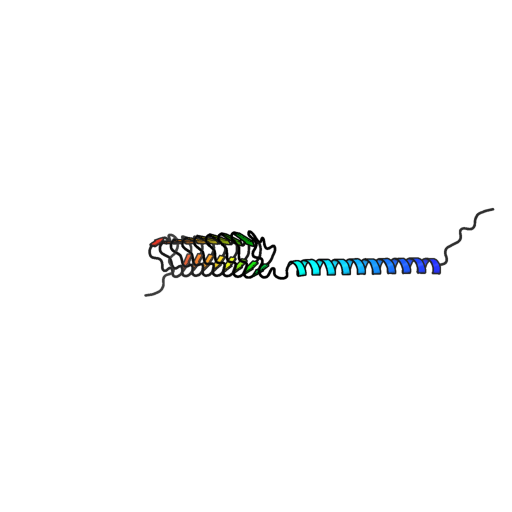PHE A 1 75 ? 3.087 -1.296 -9.368 1.00 86.25 75 PHE A C 1
ATOM 645 O O . PHE A 1 75 ? 2.577 -2.219 -8.7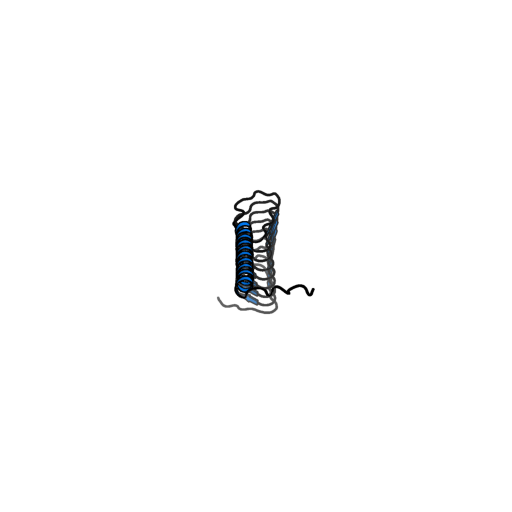31 1.00 86.25 75 PHE A O 1
ATOM 652 N N . LYS A 1 76 ? 4.252 -0.753 -9.008 1.00 88.19 76 LYS A N 1
ATOM 653 C CA . LYS A 1 76 ? 4.947 -1.178 -7.796 1.00 88.19 76 LYS A CA 1
ATOM 654 C C . LYS A 1 76 ? 5.695 -0.034 -7.140 1.00 88.19 76 LYS A C 1
ATOM 656 O O . LYS A 1 76 ? 6.688 0.432 -7.696 1.00 88.19 76 LYS A O 1
ATOM 661 N N . ASP A 1 77 ? 5.329 0.278 -5.910 1.00 91.06 77 ASP A N 1
ATOM 662 C CA . ASP A 1 77 ? 6.080 1.210 -5.080 1.00 91.06 77 ASP A CA 1
ATOM 663 C C . ASP A 1 77 ? 6.662 0.527 -3.838 1.00 91.06 77 ASP A C 1
ATOM 665 O O . ASP A 1 77 ? 6.249 -0.569 -3.432 1.00 91.06 77 ASP A O 1
ATOM 669 N N . ASN A 1 78 ? 7.757 1.088 -3.332 1.00 93.06 78 ASN A N 1
ATOM 670 C CA . ASN A 1 78 ? 8.427 0.614 -2.130 1.00 93.06 78 ASN A CA 1
ATOM 671 C C . ASN A 1 78 ? 8.946 1.816 -1.339 1.00 93.06 78 ASN A C 1
ATOM 673 O O . ASN A 1 78 ? 9.838 2.525 -1.802 1.00 93.06 78 ASN A O 1
ATOM 677 N N . ASN A 1 79 ? 8.454 1.970 -0.115 1.00 94.00 79 ASN A N 1
ATOM 678 C CA . ASN A 1 79 ? 8.763 3.036 0.831 1.00 94.00 79 ASN A CA 1
ATOM 679 C C . ASN A 1 79 ? 8.543 4.478 0.304 1.00 94.00 79 ASN A C 1
ATOM 681 O O . ASN A 1 79 ? 9.408 5.333 0.532 1.00 94.00 79 ASN A O 1
ATOM 685 N N . PRO A 1 80 ? 7.455 4.793 -0.419 1.00 92.38 80 PRO A N 1
ATOM 686 C CA . PRO A 1 80 ? 7.171 6.168 -0.814 1.00 92.38 80 PRO A CA 1
ATOM 687 C C . PRO A 1 80 ? 6.861 7.044 0.402 1.00 92.38 80 PRO A C 1
ATOM 689 O O . PRO A 1 80 ? 6.257 6.608 1.380 1.00 92.38 80 PRO A O 1
ATOM 692 N N . THR A 1 81 ? 7.290 8.304 0.351 1.00 93.88 81 THR A N 1
ATOM 693 C CA . THR A 1 81 ? 6.949 9.328 1.345 1.00 93.88 81 THR A CA 1
ATOM 694 C C . THR A 1 81 ? 6.314 10.529 0.652 1.00 93.88 81 THR A C 1
ATOM 696 O O . THR A 1 81 ? 6.967 11.204 -0.151 1.00 93.88 81 THR A O 1
ATOM 699 N N . SER A 1 82 ? 5.054 10.830 0.963 1.00 91.81 82 SER A N 1
ATOM 700 C CA . SER A 1 82 ? 4.354 11.986 0.389 1.00 91.81 82 SER A CA 1
ATOM 701 C C . SER A 1 82 ? 3.244 12.541 1.283 1.00 91.81 82 SER A C 1
ATOM 703 O O . SER A 1 82 ? 3.030 12.059 2.386 1.00 91.81 82 SER A O 1
ATOM 705 N N . GLN A 1 83 ? 2.552 13.607 0.868 1.00 93.88 83 GLN A N 1
ATOM 706 C CA . GLN A 1 83 ? 1.295 14.000 1.520 1.00 93.88 83 GLN A CA 1
ATOM 707 C C . GLN A 1 83 ? 0.137 13.156 0.988 1.00 93.88 83 GLN A C 1
ATOM 709 O O . GLN A 1 83 ? -0.612 12.592 1.781 1.00 93.88 83 GLN A O 1
ATOM 714 N N . ASN A 1 84 ? 0.034 13.035 -0.336 1.00 94.94 84 ASN A N 1
ATOM 715 C CA . ASN A 1 84 ? -0.917 12.147 -0.998 1.00 94.94 84 ASN A CA 1
ATOM 716 C C . ASN A 1 84 ? -0.155 11.104 -1.813 1.00 94.94 84 ASN A C 1
ATOM 718 O O . ASN A 1 84 ? 0.784 11.452 -2.544 1.00 94.94 84 ASN A O 1
ATOM 722 N N . HIS A 1 85 ? -0.538 9.842 -1.674 1.00 94.50 85 HIS A N 1
ATOM 723 C CA . HIS A 1 85 ? 0.048 8.744 -2.426 1.00 94.50 85 HIS A CA 1
ATOM 724 C C . HIS A 1 85 ? -1.035 7.861 -3.040 1.00 94.50 85 HIS A C 1
ATOM 726 O O . HIS A 1 85 ? -1.963 7.475 -2.334 1.00 94.50 85 HIS A O 1
ATOM 732 N N . ASP A 1 86 ? -0.878 7.537 -4.321 1.00 94.31 86 ASP A N 1
ATOM 733 C CA . ASP A 1 86 ? -1.663 6.525 -5.025 1.00 94.31 86 ASP A CA 1
ATOM 734 C C . ASP A 1 86 ? -0.715 5.463 -5.597 1.00 94.31 86 ASP A C 1
ATOM 736 O O . ASP A 1 86 ? 0.229 5.770 -6.344 1.00 94.31 86 ASP A O 1
ATOM 740 N N . CYS A 1 87 ? -0.979 4.201 -5.264 1.00 93.88 87 CYS A N 1
ATOM 741 C CA . CYS A 1 87 ? -0.378 3.070 -5.945 1.00 93.88 87 CYS A CA 1
ATOM 742 C C . CYS A 1 87 ? -1.426 2.039 -6.356 1.00 93.88 87 CYS A C 1
ATOM 744 O O . CYS A 1 87 ? -1.925 1.284 -5.532 1.00 93.88 87 CYS A O 1
ATOM 746 N N . THR A 1 88 ? -1.701 1.890 -7.654 1.00 92.19 88 THR A N 1
ATOM 747 C CA . THR A 1 88 ? -2.809 1.025 -8.089 1.00 92.19 88 THR A CA 1
ATOM 748 C C . THR A 1 88 ? -2.623 -0.451 -7.689 1.00 92.19 88 THR A C 1
ATOM 750 O O . THR A 1 88 ? -3.507 -1.048 -7.075 1.00 92.19 88 THR A O 1
ATOM 753 N N . PHE A 1 89 ? -1.497 -1.080 -8.055 1.00 91.00 89 PHE A N 1
ATOM 754 C CA . PHE A 1 89 ? -1.351 -2.544 -7.997 1.00 91.00 89 PHE A CA 1
ATOM 755 C C . PHE A 1 89 ? -0.657 -3.102 -6.752 1.00 91.00 89 PHE A C 1
ATOM 757 O O . PHE A 1 89 ? -1.096 -4.131 -6.226 1.00 91.00 89 PHE A O 1
ATOM 764 N N . LYS A 1 90 ? 0.489 -2.541 -6.353 1.00 94.62 90 LYS A N 1
ATOM 765 C CA . LYS A 1 90 ? 1.253 -3.069 -5.222 1.00 94.62 90 LYS A CA 1
ATOM 766 C C . LYS A 1 90 ? 2.105 -2.008 -4.544 1.00 94.62 90 LYS A C 1
ATOM 768 O O . LYS A 1 90 ? 3.165 -1.656 -5.064 1.00 94.62 90 LYS A O 1
ATOM 773 N N . ASP A 1 91 ? 1.767 -1.714 -3.302 1.00 96.25 91 ASP A N 1
ATOM 774 C CA . ASP A 1 91 ? 2.554 -0.841 -2.444 1.00 96.25 91 ASP A CA 1
ATOM 775 C C . ASP A 1 91 ? 3.201 -1.612 -1.281 1.00 96.25 91 ASP A C 1
ATOM 777 O O . ASP A 1 91 ? 2.824 -2.748 -0.952 1.00 96.25 91 ASP A O 1
ATOM 781 N N . ASN A 1 92 ? 4.309 -1.084 -0.769 1.00 97.31 92 ASN A N 1
ATOM 782 C CA . ASN A 1 92 ? 5.033 -1.645 0.365 1.00 97.31 92 ASN A CA 1
ATOM 783 C C . ASN A 1 92 ? 5.618 -0.508 1.209 1.00 97.31 92 ASN A C 1
ATOM 785 O O . ASN A 1 92 ? 6.528 0.182 0.754 1.00 97.31 92 ASN A O 1
ATOM 789 N N . ASN A 1 93 ? 5.183 -0.405 2.462 1.00 97.56 93 ASN A N 1
ATOM 790 C CA . ASN A 1 93 ? 5.570 0.610 3.446 1.00 97.56 93 ASN A CA 1
ATOM 791 C C . ASN A 1 93 ? 5.396 2.080 3.004 1.00 97.56 93 ASN A C 1
ATOM 793 O O . ASN A 1 93 ? 6.315 2.882 3.222 1.00 97.56 93 ASN A O 1
ATOM 797 N N . PRO A 1 94 ? 4.278 2.477 2.382 1.00 96.38 94 PRO A N 1
ATOM 798 C CA . PRO A 1 94 ? 4.036 3.886 2.113 1.00 96.38 94 PRO A CA 1
ATOM 799 C C . PRO A 1 94 ? 3.871 4.684 3.409 1.00 96.38 94 PRO A C 1
ATOM 801 O O . PRO A 1 94 ? 3.350 4.197 4.412 1.00 96.38 94 PRO A O 1
ATOM 804 N N . THR A 1 95 ? 4.328 5.934 3.394 1.00 97.75 95 THR A N 1
ATOM 805 C CA . THR A 1 95 ? 4.087 6.906 4.465 1.00 97.75 95 THR A CA 1
ATOM 806 C C . THR A 1 95 ? 3.458 8.160 3.871 1.00 97.75 95 THR A C 1
ATOM 808 O O . THR A 1 95 ? 4.108 8.874 3.101 1.00 97.75 95 THR A O 1
ATOM 811 N N . SER A 1 96 ? 2.208 8.455 4.231 1.00 96.56 96 SER A N 1
ATOM 812 C CA . SER A 1 96 ? 1.509 9.641 3.724 1.00 96.56 96 SER A CA 1
ATOM 813 C C . SER A 1 96 ? 0.443 10.198 4.670 1.00 96.56 96 SER A C 1
ATOM 815 O O . SER A 1 96 ? 0.259 9.708 5.776 1.00 96.56 96 SER A O 1
ATOM 817 N N . GLN A 1 97 ? -0.233 11.290 4.299 1.00 97.44 97 GLN A N 1
ATOM 818 C CA . GLN A 1 97 ? -1.454 11.711 4.999 1.00 97.44 97 GLN A CA 1
ATOM 819 C C . GLN A 1 97 ? -2.661 10.961 4.442 1.00 97.44 97 GLN A C 1
ATOM 821 O O . GLN A 1 97 ? -3.419 10.375 5.212 1.00 97.44 97 GLN A O 1
ATOM 826 N N . ASN A 1 98 ? -2.800 10.958 3.117 1.00 97.75 98 ASN A N 1
ATOM 827 C CA . ASN A 1 98 ? -3.809 10.187 2.404 1.00 97.75 98 ASN A CA 1
ATOM 828 C C . ASN A 1 98 ? -3.116 9.158 1.520 1.00 97.75 98 ASN A C 1
ATOM 830 O O . ASN A 1 98 ? -2.139 9.474 0.827 1.00 97.75 98 ASN A O 1
ATOM 834 N N . HIS A 1 99 ? -3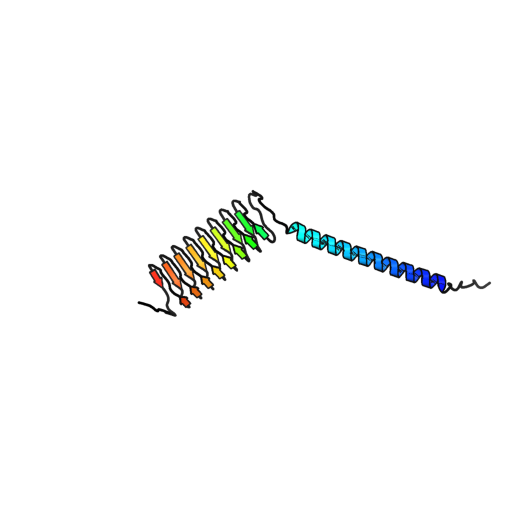.621 7.938 1.565 1.00 97.62 99 HIS A N 1
ATOM 835 C CA . HIS A 1 99 ? -3.073 6.808 0.845 1.00 97.62 99 HIS A CA 1
ATOM 836 C C . HIS A 1 99 ? -4.201 5.995 0.209 1.00 97.62 99 HIS A C 1
ATOM 838 O O . HIS A 1 99 ? -5.206 5.744 0.875 1.00 97.62 99 HIS A O 1
ATOM 844 N N . ASP A 1 100 ? -4.016 5.619 -1.055 1.00 97.62 100 ASP A N 1
ATOM 845 C CA . ASP A 1 100 ? -4.889 4.700 -1.785 1.00 97.62 100 ASP A CA 1
ATOM 846 C C . ASP A 1 100 ? -4.043 3.622 -2.487 1.00 97.62 100 ASP A C 1
ATOM 848 O O . ASP A 1 100 ? -3.134 3.929 -3.272 1.00 97.62 100 ASP A O 1
ATOM 852 N N . CYS A 1 101 ? -4.338 2.349 -2.207 1.00 97.12 101 CYS A N 1
ATOM 853 C CA . CYS A 1 101 ? -3.840 1.217 -2.983 1.00 97.12 101 CYS A CA 1
ATOM 854 C C . CYS A 1 101 ? -4.938 0.166 -3.215 1.00 97.12 101 CYS A C 1
ATOM 856 O O . CYS A 1 101 ? -5.105 -0.750 -2.409 1.00 97.12 101 CYS A O 1
ATOM 858 N N . PRO A 1 102 ? -5.628 0.188 -4.372 1.00 95.50 102 PRO A N 1
ATOM 859 C CA . PRO A 1 102 ? -6.716 -0.722 -4.714 1.00 95.50 102 PRO A CA 1
ATOM 860 C C . PRO A 1 102 ? -6.429 -2.201 -4.445 1.00 95.50 102 PRO A C 1
ATOM 862 O O . PRO A 1 102 ? -7.223 -2.889 -3.802 1.00 95.50 102 PRO A O 1
ATOM 865 N N . PHE A 1 103 ? -5.318 -2.727 -4.973 1.00 95.31 103 PHE A N 1
ATOM 866 C CA . PHE A 1 103 ? -5.137 -4.176 -5.111 1.00 95.31 103 PHE A CA 1
ATOM 867 C C . PHE A 1 103 ? -4.368 -4.858 -3.981 1.00 95.31 103 PHE A C 1
ATOM 869 O O . PHE A 1 103 ? -4.761 -5.954 -3.560 1.00 95.31 103 PHE A O 1
ATOM 876 N N . LYS A 1 104 ? -3.219 -4.311 -3.573 1.00 97.25 104 LYS A N 1
ATOM 877 C CA . LYS A 1 104 ? -2.385 -4.945 -2.553 1.00 97.25 104 LYS A CA 1
ATOM 878 C C . LYS A 1 104 ? -1.470 -3.954 -1.851 1.00 97.25 104 LYS A C 1
ATOM 880 O O . LYS A 1 104 ? -0.401 -3.645 -2.382 1.00 97.25 104 LYS A O 1
ATOM 885 N N . ASP A 1 105 ? -1.774 -3.683 -0.594 1.00 97.69 105 ASP A N 1
ATOM 886 C CA . ASP A 1 105 ? -0.885 -2.940 0.287 1.00 97.69 105 ASP A CA 1
ATOM 887 C C . ASP A 1 105 ? -0.231 -3.835 1.350 1.00 97.69 105 ASP A C 1
ATOM 889 O O . ASP A 1 105 ? -0.676 -4.951 1.664 1.00 97.69 105 ASP A O 1
ATOM 893 N N . ASN A 1 106 ? 0.950 -3.423 1.796 1.00 98.25 106 ASN A N 1
ATOM 894 C CA . ASN A 1 106 ? 1.689 -4.036 2.877 1.00 98.25 106 ASN A CA 1
ATOM 895 C C . ASN A 1 106 ? 2.314 -2.932 3.733 1.00 98.25 106 ASN A C 1
ATOM 897 O O . ASN A 1 106 ? 3.271 -2.283 3.310 1.00 98.25 106 ASN A O 1
ATOM 901 N N . ASN A 1 107 ? 1.853 -2.851 4.975 1.00 98.12 107 ASN A N 1
ATOM 902 C CA . ASN A 1 107 ? 2.356 -1.999 6.041 1.00 98.12 107 ASN A CA 1
ATOM 903 C C . ASN A 1 107 ? 2.281 -0.481 5.748 1.00 98.12 107 ASN A C 1
ATOM 905 O O . ASN A 1 107 ? 3.282 0.215 5.952 1.00 98.12 107 ASN A O 1
ATOM 909 N N . PRO A 1 108 ? 1.138 0.040 5.259 1.00 97.31 108 PRO A N 1
ATOM 910 C CA . PRO A 1 108 ? 0.945 1.470 5.059 1.00 97.31 108 PRO A CA 1
ATOM 911 C C . PRO A 1 108 ? 0.840 2.224 6.385 1.00 97.31 108 PRO A C 1
ATOM 913 O O . PRO A 1 108 ? 0.287 1.730 7.369 1.00 97.31 108 PRO A O 1
ATOM 916 N N . ALA A 1 109 ? 1.361 3.450 6.402 1.00 98.38 109 ALA A N 1
ATOM 917 C CA . ALA A 1 109 ? 1.217 4.386 7.509 1.00 98.38 109 ALA A CA 1
ATOM 918 C C . ALA A 1 109 ? 0.603 5.699 7.008 1.00 98.38 109 ALA A C 1
ATOM 920 O O . ALA A 1 109 ? 1.258 6.458 6.286 1.00 98.38 109 ALA A O 1
ATOM 921 N N . SER A 1 110 ? -0.640 5.990 7.404 1.00 97.19 110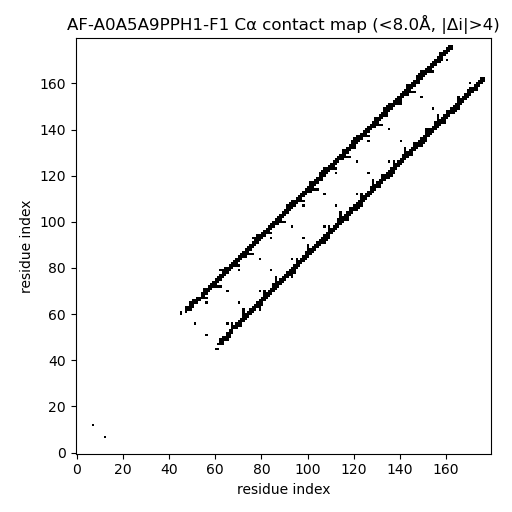 SER A N 1
ATOM 922 C CA . SER A 1 110 ? -1.331 7.207 6.967 1.00 97.19 110 SER A CA 1
ATOM 923 C C . SER A 1 110 ? -2.310 7.795 7.990 1.00 97.19 110 SER A C 1
ATOM 925 O O . SER A 1 110 ? -2.440 7.309 9.108 1.00 97.19 110 SER A O 1
ATOM 927 N N . GLN A 1 111 ? -2.965 8.917 7.670 1.00 97.81 111 GLN A N 1
ATOM 928 C CA . GLN A 1 111 ? -4.145 9.364 8.427 1.00 97.81 111 GLN A CA 1
ATOM 929 C C . GLN A 1 111 ? -5.397 8.678 7.876 1.00 97.81 111 GLN A C 1
ATOM 931 O O . GLN A 1 111 ? -6.153 8.085 8.643 1.00 97.81 111 GLN A O 1
ATOM 936 N N . ASN A 1 112 ? -5.573 8.726 6.555 1.00 97.94 112 ASN A N 1
ATOM 937 C CA . ASN A 1 112 ? -6.644 8.049 5.834 1.00 97.94 112 ASN A CA 1
ATOM 938 C C . ASN A 1 112 ? -6.037 7.028 4.875 1.00 97.94 112 ASN A C 1
ATOM 940 O O . ASN A 1 112 ? -5.122 7.363 4.113 1.00 97.94 112 ASN A O 1
ATOM 944 N N . HIS A 1 113 ? -6.539 5.802 4.938 1.00 97.75 113 HIS A N 1
ATOM 945 C CA . HIS A 1 113 ? -6.070 4.678 4.145 1.00 97.75 113 HIS A CA 1
ATOM 946 C C . HIS A 1 113 ? -7.254 3.951 3.510 1.00 97.75 113 HIS A C 1
ATOM 948 O O . HIS A 1 113 ? -8.223 3.656 4.215 1.00 97.75 113 HIS A O 1
ATOM 954 N N . ASP A 1 114 ? -7.147 3.656 2.217 1.00 97.62 114 ASP A N 1
ATOM 955 C CA . ASP A 1 114 ? -8.109 2.846 1.471 1.00 97.62 114 ASP A CA 1
ATOM 956 C C . ASP A 1 114 ? -7.365 1.755 0.681 1.00 97.62 114 ASP A C 1
ATOM 958 O O . ASP A 1 114 ? -6.493 2.041 -0.146 1.00 97.62 114 ASP A O 1
ATOM 962 N N . CYS A 1 115 ? -7.688 0.489 0.953 1.00 97.56 115 CYS A N 1
ATOM 963 C CA . CYS A 1 115 ? -7.183 -0.654 0.194 1.00 97.56 115 CYS A CA 1
ATOM 964 C C . CYS A 1 115 ? -8.298 -1.674 -0.070 1.00 97.56 115 CYS A C 1
ATOM 966 O O . CYS A 1 115 ? -8.464 -2.638 0.680 1.00 97.56 115 CYS A O 1
ATOM 968 N N . PRO A 1 116 ? -9.035 -1.533 -1.183 1.00 96.62 116 PRO A N 1
ATOM 969 C CA . PRO A 1 116 ? -10.185 -2.352 -1.503 1.00 96.62 116 PRO A CA 1
ATOM 970 C C . PRO A 1 116 ? -9.990 -3.870 -1.331 1.00 96.62 116 PRO A C 1
ATOM 972 O O . PRO A 1 116 ? -10.802 -4.558 -0.707 1.00 96.62 116 PRO A O 1
ATOM 975 N N . PHE A 1 117 ? -8.931 -4.427 -1.930 1.00 96.62 117 PHE A N 1
ATOM 976 C CA . PHE A 1 117 ? -8.825 -5.872 -2.158 1.00 96.62 117 PHE A CA 1
ATOM 977 C C . PHE A 1 117 ? -8.019 -6.646 -1.115 1.00 96.62 117 PHE A C 1
ATOM 979 O O . PHE A 1 117 ? -8.438 -7.743 -0.723 1.00 96.62 117 PHE A O 1
ATOM 986 N N . LYS A 1 118 ? -6.822 -6.175 -0.754 1.00 97.50 118 LYS A N 1
ATOM 987 C CA . LYS A 1 118 ? -5.954 -6.906 0.170 1.00 97.50 118 LYS A CA 1
ATOM 988 C C . LYS A 1 118 ? -4.970 -5.999 0.889 1.00 97.50 118 LYS A C 1
ATOM 990 O O . LYS A 1 118 ? -3.924 -5.673 0.325 1.00 97.50 118 LYS A O 1
ATOM 995 N N . ASP A 1 119 ? -5.191 -5.843 2.181 1.00 97.88 119 ASP A N 1
ATOM 996 C CA . ASP A 1 119 ? -4.281 -5.126 3.059 1.00 97.88 119 ASP A CA 1
ATOM 997 C C . ASP A 1 119 ? -3.601 -6.046 4.085 1.00 97.88 119 ASP A C 1
ATOM 999 O O . ASP A 1 119 ? -4.053 -7.164 4.378 1.00 97.88 119 ASP A O 1
ATOM 1003 N N . ASN A 1 120 ? -2.410 -5.650 4.527 1.00 98.25 120 ASN A N 1
ATOM 1004 C CA . ASN A 1 120 ? -1.632 -6.335 5.545 1.00 98.25 120 ASN A CA 1
ATOM 1005 C C . ASN A 1 120 ? -0.906 -5.307 6.417 1.00 98.25 120 ASN A C 1
ATOM 1007 O O . ASN A 1 120 ? 0.034 -4.665 5.956 1.00 98.25 120 ASN A O 1
ATOM 1011 N N . ASN A 1 121 ? -1.243 -5.283 7.701 1.00 98.19 121 ASN A N 1
ATOM 1012 C CA . ASN A 1 121 ? -0.687 -4.429 8.745 1.00 98.19 121 ASN A CA 1
ATOM 1013 C C . ASN A 1 121 ? -0.832 -2.909 8.497 1.00 98.19 121 ASN A C 1
ATOM 1015 O O . ASN A 1 121 ? 0.157 -2.193 8.682 1.00 98.19 121 ASN A O 1
ATOM 1019 N N . PRO A 1 122 ? -1.999 -2.387 8.086 1.00 97.31 122 PRO A N 1
ATOM 1020 C CA . PRO A 1 122 ? -2.177 -0.946 7.982 1.00 97.31 122 PRO A CA 1
ATOM 1021 C C . PRO A 1 122 ? -2.167 -0.268 9.352 1.00 97.31 122 PRO A C 1
ATOM 1023 O O . PRO A 1 122 ? -2.675 -0.799 10.344 1.00 97.31 122 PRO A O 1
ATOM 1026 N N . ALA A 1 123 ? -1.599 0.934 9.396 1.00 98.31 123 ALA A N 1
ATOM 1027 C CA . ALA A 1 123 ? -1.641 1.828 10.542 1.00 98.31 123 ALA A CA 1
ATOM 1028 C C . ALA A 1 123 ? -2.216 3.184 10.113 1.00 98.31 123 ALA A C 1
ATOM 1030 O O . ALA A 1 123 ? -1.544 3.963 9.431 1.00 98.31 123 ALA A O 1
ATOM 1031 N N . SER A 1 124 ? -3.448 3.488 10.526 1.00 97.06 124 SER A N 1
ATOM 1032 C CA . SER A 1 124 ? -4.107 4.746 10.155 1.00 97.06 124 SER A CA 1
ATOM 1033 C C . SER A 1 124 ? -5.033 5.309 11.235 1.00 97.06 124 SER A C 1
ATOM 1035 O O . SER A 1 124 ? -5.206 4.722 12.298 1.00 97.06 124 SER A O 1
ATOM 1037 N N . GLN A 1 125 ? -5.614 6.494 11.023 1.00 97.69 125 GLN A N 1
ATOM 1038 C CA . GLN A 1 125 ? -6.754 6.928 11.840 1.00 97.69 125 GLN A CA 1
ATOM 1039 C C . GLN A 1 125 ? -8.047 6.324 11.299 1.00 97.69 125 GLN A C 1
ATOM 1041 O O . GLN A 1 125 ? -8.799 5.717 12.060 1.00 97.69 125 GLN A O 1
ATOM 1046 N N . ASN A 1 126 ? -8.269 6.460 9.992 1.00 97.62 126 ASN A N 1
ATOM 1047 C CA . ASN A 1 126 ? -9.404 5.887 9.281 1.00 97.62 126 ASN A CA 1
ATOM 1048 C C . ASN A 1 126 ? -8.902 4.862 8.268 1.00 97.62 126 ASN A C 1
ATOM 1050 O O . ASN A 1 126 ? -7.983 5.150 7.493 1.00 97.62 126 ASN A O 1
ATOM 1054 N N 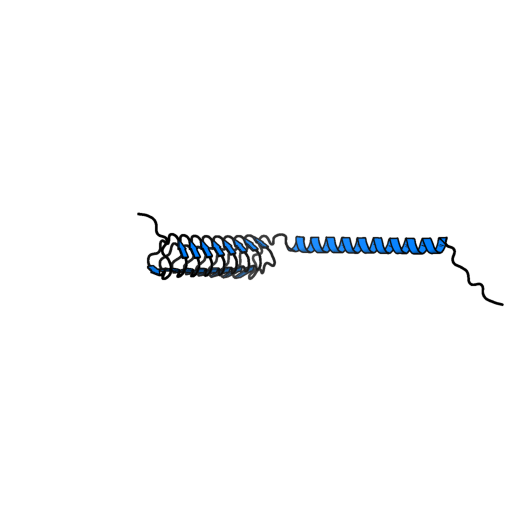. HIS A 1 127 ? -9.500 3.680 8.306 1.00 97.12 127 HIS A N 1
ATOM 1055 C CA . HIS A 1 127 ? -9.109 2.539 7.501 1.00 97.12 127 HIS A CA 1
ATOM 1056 C C . HIS A 1 127 ? -10.332 1.891 6.853 1.00 97.12 127 HIS A C 1
ATOM 1058 O O . HIS A 1 127 ? -11.286 1.573 7.568 1.00 97.12 127 HIS A O 1
ATOM 1064 N N . ASP A 1 128 ? -10.274 1.680 5.539 1.00 97.00 128 ASP A N 1
ATOM 1065 C CA . ASP A 1 128 ? -11.261 0.911 4.778 1.00 97.00 128 ASP A CA 1
ATOM 1066 C C . ASP A 1 128 ? -10.549 -0.171 3.946 1.00 97.00 128 ASP A C 1
ATOM 1068 O O . ASP A 1 128 ? -9.639 0.111 3.160 1.00 97.00 128 ASP A O 1
ATOM 1072 N N . CYS A 1 129 ? -10.943 -1.430 4.143 1.00 97.12 129 CYS A N 1
ATOM 1073 C CA . CYS A 1 129 ? -10.510 -2.555 3.319 1.00 97.12 129 CYS A CA 1
ATOM 1074 C C . CYS A 1 129 ? -11.651 -3.561 3.171 1.00 97.12 129 CYS A C 1
ATOM 1076 O O . CYS A 1 129 ? -11.775 -4.492 3.972 1.00 97.12 129 CYS A O 1
ATOM 1078 N N . PRO A 1 130 ? -12.484 -3.473 2.122 1.00 95.75 130 PRO A N 1
ATOM 1079 C CA . PRO A 1 130 ? -13.699 -4.246 2.096 1.00 95.75 130 PRO A CA 1
ATOM 1080 C C . PRO A 1 130 ? -13.498 -5.762 2.039 1.00 95.75 130 PRO A C 1
ATOM 1082 O O . PRO A 1 130 ? -14.244 -6.513 2.672 1.00 95.75 130 PRO A O 1
ATOM 1085 N N . PHE A 1 131 ? -12.524 -6.241 1.255 1.00 95.19 131 PHE A N 1
ATOM 1086 C CA . PHE A 1 131 ? -12.430 -7.662 0.905 1.00 95.19 131 PHE A CA 1
ATOM 1087 C C . PHE A 1 131 ? -11.577 -8.510 1.850 1.00 95.19 131 PHE A C 1
ATOM 1089 O O . PHE A 1 131 ? -11.994 -9.621 2.203 1.00 95.19 131 PHE A O 1
ATOM 1096 N N . LYS A 1 132 ? -10.354 -8.074 2.174 1.00 96.69 132 LYS A N 1
ATOM 1097 C CA . LYS A 1 132 ? -9.447 -8.856 3.016 1.00 96.69 132 LYS A CA 1
ATOM 1098 C C . LYS A 1 132 ? -8.414 -7.991 3.726 1.00 96.69 132 LYS A C 1
ATOM 1100 O O . LYS A 1 132 ? -7.392 -7.655 3.126 1.00 96.69 132 LYS A O 1
ATOM 1105 N N . ASP A 1 133 ? -8.574 -7.882 5.033 1.00 97.06 133 ASP A N 1
ATOM 1106 C CA . ASP A 1 133 ? -7.621 -7.216 5.907 1.00 97.06 133 ASP A CA 1
ATOM 1107 C C . ASP A 1 133 ? -6.913 -8.199 6.856 1.00 97.06 133 ASP A C 1
ATOM 1109 O O . ASP A 1 133 ? -7.404 -9.298 7.152 1.00 97.06 133 ASP A O 1
ATOM 1113 N N . ASN A 1 134 ? -5.680 -7.873 7.241 1.00 97.44 134 ASN A N 1
ATOM 1114 C CA . ASN A 1 134 ? -4.887 -8.627 8.200 1.00 97.44 134 ASN A CA 1
ATOM 1115 C C . ASN A 1 134 ? -4.105 -7.673 9.112 1.00 97.44 134 ASN A C 1
ATOM 1117 O O . ASN A 1 134 ? -3.177 -7.009 8.665 1.00 97.44 134 ASN A O 1
ATOM 1121 N N . ASN A 1 135 ? -4.392 -7.740 10.407 1.00 97.25 135 ASN A N 1
ATOM 1122 C CA . ASN A 1 135 ? -3.812 -6.961 11.497 1.00 97.25 135 ASN A CA 1
ATOM 1123 C C . ASN A 1 135 ? -3.911 -5.429 11.324 1.00 97.25 135 ASN A C 1
ATOM 1125 O O . ASN A 1 135 ? -2.897 -4.745 11.517 1.00 97.25 135 ASN A O 1
ATOM 1129 N N . PRO A 1 136 ? -5.079 -4.865 10.971 1.00 96.50 136 PRO A N 1
ATOM 1130 C CA . PRO A 1 136 ? -5.222 -3.420 10.918 1.00 96.50 136 PRO A CA 1
ATOM 1131 C C . PRO A 1 136 ? -5.120 -2.798 12.309 1.00 96.50 136 PRO A C 1
ATOM 1133 O O . PRO A 1 136 ? -5.592 -3.349 13.307 1.00 96.50 136 PRO A O 1
ATOM 1136 N N . THR A 1 137 ? -4.488 -1.628 12.375 1.00 97.56 137 THR A N 1
ATOM 1137 C CA . THR A 1 137 ? -4.444 -0.775 13.563 1.00 97.56 137 THR A CA 1
ATOM 1138 C C . THR A 1 137 ? -5.009 0.595 13.212 1.00 97.56 137 THR A C 1
ATOM 1140 O O . THR A 1 137 ? -4.359 1.367 12.505 1.00 97.56 137 THR A O 1
ATOM 1143 N N . SER A 1 138 ? -6.202 0.927 13.713 1.00 95.94 138 SER A N 1
ATOM 1144 C CA . SER A 1 138 ? -6.825 2.222 13.416 1.00 95.94 138 SER A CA 1
ATOM 1145 C C . SER A 1 138 ? -7.697 2.792 14.535 1.00 95.94 138 SER A C 1
ATOM 1147 O O . SER A 1 138 ? -7.918 2.158 15.561 1.00 95.94 138 SER A O 1
ATOM 1149 N N . GLN A 1 139 ? -8.184 4.028 14.394 1.00 96.25 139 GLN A N 1
ATOM 1150 C CA . GLN A 1 139 ? -9.272 4.506 15.256 1.00 96.25 139 GLN A CA 1
ATOM 1151 C C . GLN A 1 139 ? -10.611 3.986 14.738 1.00 96.25 139 GLN A C 1
ATOM 1153 O O . GLN A 1 139 ? -11.362 3.383 15.501 1.00 96.25 139 GLN A O 1
ATOM 1158 N N . ASN A 1 140 ? -10.873 4.176 13.445 1.00 96.06 140 ASN A N 1
ATOM 1159 C CA . ASN A 1 140 ? -12.061 3.689 12.756 1.00 96.06 140 ASN A CA 1
ATOM 1160 C C . ASN A 1 140 ? -11.656 2.666 11.697 1.00 96.06 140 ASN A C 1
ATOM 1162 O O . ASN A 1 140 ? -10.753 2.927 10.896 1.00 96.06 140 ASN A O 1
ATOM 1166 N N . HIS A 1 141 ? -12.313 1.513 11.723 1.00 94.69 141 HIS A N 1
ATOM 1167 C CA . HIS A 1 141 ? -12.026 0.379 10.863 1.00 94.69 141 HIS A CA 1
ATOM 1168 C C . HIS A 1 141 ? -13.306 -0.166 10.225 1.00 94.69 141 HIS A C 1
ATOM 1170 O O . HIS A 1 141 ? -14.255 -0.463 10.955 1.00 94.69 141 HIS A O 1
ATOM 1176 N N . ASP A 1 142 ? -13.305 -0.329 8.903 1.00 94.62 142 ASP A N 1
ATOM 1177 C CA . ASP A 1 142 ? -14.356 -1.024 8.153 1.00 94.62 142 ASP A CA 1
ATOM 1178 C C . ASP A 1 142 ? -13.738 -2.110 7.256 1.00 94.62 142 ASP A C 1
ATOM 1180 O O . ASP A 1 142 ? -12.855 -1.847 6.436 1.00 94.62 142 ASP A O 1
ATOM 1184 N N . CYS A 1 143 ? -14.189 -3.353 7.433 1.00 94.62 143 CYS A N 1
ATOM 1185 C CA . CYS A 1 143 ? -13.837 -4.474 6.568 1.00 94.62 143 CYS A CA 1
ATOM 1186 C C . CYS A 1 143 ? -15.009 -5.449 6.472 1.00 94.62 143 CYS A C 1
ATOM 1188 O O . CYS A 1 143 ? -15.117 -6.372 7.286 1.00 94.62 143 CYS A O 1
ATOM 1190 N N . PRO A 1 144 ? -15.896 -5.347 5.465 1.00 93.12 144 PRO A N 1
ATOM 1191 C CA . PRO A 1 144 ? -17.111 -6.123 5.520 1.00 93.12 144 PRO A CA 1
ATOM 1192 C C . PRO A 1 144 ? -16.911 -7.633 5.376 1.00 93.12 144 PRO A C 1
ATOM 1194 O O . PRO A 1 144 ? -17.618 -8.412 6.020 1.00 93.12 144 PRO A O 1
ATOM 1197 N N . PHE A 1 145 ? -15.982 -8.079 4.519 1.00 91.38 145 PHE A N 1
ATOM 1198 C CA . PHE A 1 145 ? -15.922 -9.480 4.087 1.00 91.38 145 PHE A CA 1
ATOM 1199 C C . PHE A 1 145 ? -15.006 -10.387 4.910 1.00 91.38 145 PHE A C 1
ATOM 1201 O O . PHE A 1 145 ? -15.412 -11.520 5.205 1.00 91.38 145 PHE A O 1
ATOM 1208 N N . LYS A 1 146 ? -13.761 -9.979 5.184 1.00 92.50 146 LYS A N 1
ATOM 1209 C CA . LYS A 1 146 ? -12.803 -10.811 5.922 1.00 92.50 146 LYS A CA 1
ATOM 1210 C C . LYS A 1 146 ? -11.734 -9.985 6.631 1.00 92.50 146 LYS A C 1
ATOM 1212 O O . LYS A 1 146 ? -10.743 -9.615 6.005 1.00 92.50 146 LYS A O 1
ATOM 1217 N N . ASP A 1 147 ? -11.840 -9.928 7.948 1.00 92.81 147 ASP A N 1
ATOM 1218 C CA . ASP A 1 147 ? -10.851 -9.311 8.820 1.00 92.81 147 ASP A CA 1
ATOM 1219 C C . ASP A 1 147 ? -10.150 -10.349 9.712 1.00 92.81 147 ASP A C 1
ATOM 1221 O O . ASP A 1 147 ? -10.702 -11.406 10.048 1.00 92.81 147 ASP A O 1
ATOM 1225 N N . ASN A 1 148 ? -8.879 -10.110 10.025 1.00 93.69 148 ASN A N 1
ATOM 1226 C CA . ASN A 1 148 ? -8.075 -10.957 10.894 1.00 93.69 148 ASN A CA 1
ATOM 1227 C C . ASN A 1 148 ? -7.235 -10.093 11.839 1.00 93.69 148 ASN A C 1
ATOM 1229 O O . ASN A 1 148 ? -6.324 -9.407 11.392 1.00 93.69 148 ASN A O 1
ATOM 1233 N N . ASN A 1 149 ? -7.454 -10.239 13.143 1.00 93.94 149 ASN A N 1
ATOM 1234 C CA . ASN A 1 149 ? -6.802 -9.518 14.237 1.00 93.94 149 ASN A CA 1
ATOM 1235 C C . ASN A 1 149 ? -6.895 -7.977 14.165 1.00 93.94 149 ASN A C 1
ATOM 1237 O O . ASN A 1 149 ? -5.866 -7.313 14.339 1.00 93.94 149 ASN A O 1
ATOM 1241 N N . PRO A 1 150 ? -8.074 -7.378 13.928 1.00 92.88 150 PRO A N 1
ATOM 1242 C CA . PRO A 1 150 ? -8.192 -5.930 13.962 1.00 92.88 150 PRO A CA 1
ATOM 1243 C C . PRO A 1 150 ? -7.968 -5.371 15.369 1.00 92.88 150 PRO A C 1
ATOM 1245 O O . PRO A 1 150 ? -8.422 -5.923 16.378 1.00 92.88 150 PRO A O 1
ATOM 1248 N N . THR A 1 151 ? -7.271 -4.240 15.430 1.00 93.88 151 THR A N 1
ATOM 1249 C CA . THR A 1 151 ? -7.084 -3.426 16.634 1.00 93.88 151 THR A CA 1
ATOM 1250 C C . THR A 1 151 ? -7.622 -2.027 16.357 1.00 93.88 151 THR A C 1
ATOM 1252 O O . THR A 1 151 ? -6.971 -1.242 15.667 1.00 93.88 151 THR A O 1
ATOM 1255 N N . SER A 1 152 ? -8.800 -1.684 16.885 1.00 92.06 152 SER A N 1
ATOM 1256 C CA . SER A 1 152 ? -9.364 -0.347 16.663 1.00 92.06 152 SER A CA 1
ATOM 1257 C C . SER A 1 152 ? -10.208 0.211 17.809 1.00 92.06 152 SER A C 1
ATOM 1259 O O . SER A 1 152 ? -10.461 -0.455 18.807 1.00 92.06 152 SER A O 1
ATOM 1261 N N . GLN A 1 153 ? -10.621 1.478 17.728 1.00 91.12 153 GLN A N 1
ATOM 1262 C CA . GLN A 1 153 ? -11.643 1.989 18.651 1.00 91.12 153 GLN A CA 1
ATOM 1263 C C . GLN A 1 153 ? -13.035 1.592 18.167 1.00 91.12 153 GLN A C 1
ATOM 1265 O O . GLN A 1 153 ? -13.808 1.039 18.943 1.00 91.12 153 GLN A O 1
ATOM 1270 N N . ASN A 1 154 ? -13.326 1.829 16.889 1.00 91.75 154 ASN A N 1
ATOM 1271 C CA . ASN A 1 154 ? -14.572 1.459 16.231 1.00 91.75 154 ASN A CA 1
ATOM 1272 C C . ASN A 1 154 ? -14.285 0.474 15.099 1.00 91.75 154 ASN A C 1
ATOM 1274 O O . ASN A 1 154 ? -13.362 0.689 14.309 1.00 91.75 154 ASN A O 1
ATOM 1278 N N . HIS A 1 155 ? -15.077 -0.591 15.034 1.00 90.69 155 HIS A N 1
ATOM 1279 C CA . HIS A 1 155 ? -14.893 -1.684 14.093 1.00 90.69 155 HIS A CA 1
ATOM 1280 C C . HIS A 1 155 ? -16.226 -2.196 13.545 1.00 90.69 155 HIS A C 1
ATOM 1282 O O . HIS A 1 155 ? -17.092 -2.583 14.336 1.00 90.69 155 HIS A O 1
ATOM 1288 N N . ASP A 1 156 ? -16.342 -2.269 12.219 1.00 90.00 156 ASP A N 1
ATOM 1289 C CA . ASP A 1 156 ? -17.450 -2.918 11.511 1.00 90.00 156 ASP A CA 1
ATOM 1290 C C . ASP A 1 156 ? -16.924 -4.046 10.604 1.00 90.00 156 ASP A C 1
ATOM 1292 O O . ASP A 1 156 ? -16.035 -3.843 9.774 1.00 90.00 156 ASP A O 1
ATOM 1296 N N . CYS A 1 157 ? -17.458 -5.257 10.783 1.00 88.88 157 CYS A N 1
ATOM 1297 C CA . CYS A 1 157 ? -17.203 -6.397 9.902 1.00 88.88 157 CYS A CA 1
ATOM 1298 C C . CYS A 1 157 ? -18.407 -7.346 9.892 1.00 88.88 157 CYS A C 1
ATOM 1300 O O . CYS A 1 157 ? -18.526 -8.202 10.769 1.00 88.88 157 CYS A O 1
ATOM 1302 N N . PRO A 1 158 ? -19.305 -7.298 8.895 1.00 88.25 158 PRO A N 1
ATOM 1303 C CA . PRO A 1 158 ? -20.497 -8.128 8.912 1.00 88.25 158 PRO A CA 1
ATOM 1304 C C . PRO A 1 158 ? -20.257 -9.624 8.713 1.00 88.25 158 PRO A C 1
ATOM 1306 O O . PRO A 1 158 ? -21.027 -10.408 9.263 1.00 88.25 158 PRO A O 1
ATOM 1309 N N . PHE A 1 159 ? -19.256 -10.058 7.931 1.00 84.75 159 PHE A N 1
ATOM 1310 C CA . PHE A 1 159 ? -19.209 -11.444 7.435 1.00 84.75 159 PHE A CA 1
ATOM 1311 C C . PHE A 1 159 ? -18.218 -12.393 8.123 1.00 84.75 159 PHE A C 1
ATOM 1313 O O . PHE A 1 159 ? -18.603 -13.527 8.430 1.00 84.75 159 PHE A O 1
ATOM 1320 N N . LYS A 1 160 ? -16.935 -12.035 8.263 1.00 85.81 160 LYS A N 1
ATOM 1321 C CA . LYS A 1 160 ? -15.904 -12.914 8.851 1.00 85.81 160 LYS A CA 1
ATOM 1322 C C . LYS A 1 160 ? -14.863 -12.097 9.596 1.00 85.81 160 LYS A C 1
ATOM 1324 O O . LYS A 1 160 ? -13.928 -11.600 8.976 1.00 85.81 160 LYS A O 1
ATOM 1329 N N . ASP A 1 161 ? -14.983 -12.095 10.911 1.00 85.25 161 ASP A N 1
ATOM 1330 C CA . ASP A 1 161 ? -14.054 -11.417 11.799 1.00 85.25 161 ASP A CA 1
ATOM 1331 C C . ASP A 1 161 ? -13.351 -12.427 12.713 1.00 85.25 161 ASP A C 1
ATOM 1333 O O . ASP A 1 161 ? -14.005 -13.234 13.381 1.00 85.25 161 ASP A O 1
ATOM 1337 N N . ASN A 1 162 ? -12.017 -12.426 12.701 1.00 87.31 162 ASN A N 1
ATOM 1338 C CA . ASN A 1 162 ? -11.202 -13.357 13.475 1.00 87.31 162 ASN A CA 1
ATOM 1339 C C . ASN A 1 162 ? -10.365 -12.599 14.501 1.00 87.31 162 ASN A C 1
ATOM 1341 O O . ASN A 1 162 ? -9.476 -11.845 14.119 1.00 87.31 162 ASN A O 1
ATOM 1345 N N . ASN A 1 163 ? -10.569 -12.899 15.788 1.00 86.75 163 ASN A N 1
ATOM 1346 C CA . ASN A 1 163 ? -9.810 -12.332 16.909 1.00 86.75 163 ASN A CA 1
ATOM 1347 C C . ASN A 1 163 ? -9.781 -10.779 16.944 1.00 86.75 163 ASN A C 1
ATOM 1349 O O . ASN A 1 163 ? -8.698 -10.191 17.032 1.00 86.75 163 ASN A O 1
ATOM 1353 N N . PRO A 1 164 ? -10.946 -10.103 16.868 1.00 83.75 164 PRO A N 1
ATOM 1354 C CA . PRO A 1 164 ? -11.013 -8.651 16.963 1.00 83.75 164 PRO A CA 1
ATOM 1355 C C . PRO A 1 164 ? -10.700 -8.159 18.379 1.00 83.75 164 PRO A C 1
ATOM 1357 O O . PRO A 1 164 ? -11.111 -8.756 19.374 1.00 83.75 164 PRO A O 1
ATOM 1360 N N . TH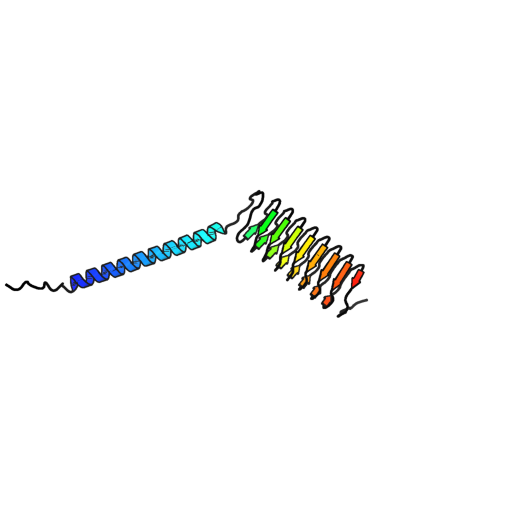R A 1 165 ? -9.999 -7.028 18.469 1.00 87.19 165 THR A N 1
ATOM 1361 C CA . THR A 1 165 ? -9.707 -6.326 19.732 1.00 87.19 165 THR A CA 1
ATOM 1362 C C . THR A 1 165 ? -10.214 -4.867 19.803 1.00 87.19 165 THR A C 1
ATOM 1364 O O . THR A 1 165 ? -9.484 -4.001 20.293 1.00 87.19 165 THR A O 1
ATOM 1367 N N . PRO A 1 166 ? -11.438 -4.533 19.339 1.00 83.44 166 PRO A N 1
ATOM 1368 C CA . PRO A 1 166 ? -11.927 -3.161 19.364 1.00 83.44 166 PRO A CA 1
ATOM 1369 C C . PRO A 1 166 ? -12.614 -2.751 20.674 1.00 83.44 166 PRO A C 1
ATOM 1371 O O . PRO A 1 166 ? -13.034 -3.591 21.471 1.00 83.44 166 PRO A O 1
ATOM 1374 N N . GLN A 1 167 ? -12.782 -1.439 20.877 1.00 80.75 167 GLN A N 1
ATOM 1375 C CA . GLN A 1 167 ? -13.623 -0.909 21.965 1.00 80.75 167 GLN A CA 1
ATOM 1376 C C . GLN A 1 167 ? -15.121 -1.000 21.634 1.00 80.75 167 GLN A C 1
ATOM 1378 O O . GLN A 1 167 ? -15.913 -1.375 22.497 1.00 80.75 167 GLN A O 1
ATOM 1383 N N . ASN A 1 168 ? -15.495 -0.683 20.393 1.00 83.62 168 ASN A N 1
ATOM 1384 C CA . ASN A 1 168 ? -16.845 -0.784 19.845 1.00 83.62 168 ASN A CA 1
ATOM 1385 C C . ASN A 1 168 ? -16.824 -1.701 18.618 1.00 83.62 168 ASN A C 1
ATOM 1387 O O . ASN A 1 168 ? -16.043 -1.478 17.692 1.00 83.62 168 ASN A O 1
ATOM 1391 N N . HIS A 1 169 ? -17.695 -2.710 18.612 1.00 81.56 169 HIS A N 1
ATOM 1392 C CA . HIS A 1 169 ? -17.710 -3.782 17.616 1.00 81.56 169 HIS A CA 1
ATOM 1393 C C . HIS A 1 169 ? -19.118 -4.020 17.074 1.00 81.56 169 HIS A C 1
ATOM 1395 O O . HIS A 1 169 ? -20.039 -4.219 17.869 1.00 81.56 169 HIS A O 1
ATOM 1401 N N . ASP A 1 170 ? -19.269 -4.040 15.749 1.00 77.50 170 ASP A N 1
ATOM 1402 C CA . ASP A 1 170 ? -20.473 -4.527 15.069 1.00 77.50 170 ASP A CA 1
ATOM 1403 C C . ASP A 1 170 ? -20.124 -5.682 14.110 1.00 77.50 170 ASP A C 1
ATOM 1405 O O . ASP A 1 170 ? -19.238 -5.568 13.262 1.00 77.50 170 ASP A O 1
ATOM 1409 N N . CYS A 1 171 ? -20.789 -6.829 14.285 1.00 74.94 171 CYS A N 1
ATOM 1410 C CA . CYS A 1 171 ? -20.586 -8.034 13.474 1.00 74.94 171 CYS A CA 1
ATOM 1411 C C . CYS A 1 171 ? -21.847 -8.925 13.462 1.00 74.94 171 CYS A C 1
ATOM 1413 O O . CYS A 1 171 ? -21.977 -9.867 14.256 1.00 74.94 171 CYS A O 1
ATOM 1415 N N . PRO A 1 172 ? -22.815 -8.651 12.570 1.00 74.44 172 PRO A N 1
ATOM 1416 C CA . PRO A 1 172 ? -24.096 -9.358 12.545 1.00 74.44 172 PRO A CA 1
ATOM 1417 C C . PRO A 1 172 ? -24.053 -10.826 12.082 1.00 74.44 172 PRO A C 1
ATOM 1419 O O . PRO A 1 172 ? -24.962 -11.576 12.450 1.00 74.44 172 PRO A O 1
ATOM 1422 N N . PHE A 1 173 ? -23.071 -11.270 11.277 1.00 67.75 173 PHE A N 1
ATOM 1423 C CA . PHE A 1 173 ? -23.153 -12.580 10.604 1.00 67.75 173 PHE A CA 1
ATOM 1424 C C . PHE A 1 173 ? -22.089 -13.631 10.966 1.00 67.75 173 PHE A C 1
ATOM 1426 O O . PHE A 1 173 ? -22.178 -14.715 10.379 1.00 67.75 173 PHE A O 1
ATOM 1433 N N . LYS A 1 174 ? -21.163 -13.423 11.932 1.00 58.25 174 LYS A N 1
ATOM 1434 C CA . LYS A 1 174 ? -20.354 -14.522 12.535 1.00 58.25 174 LYS A CA 1
ATOM 1435 C C . LYS A 1 174 ? -19.494 -14.157 13.756 1.00 58.25 174 LYS A C 1
ATOM 1437 O O . LYS A 1 174 ? -18.890 -13.105 13.817 1.00 58.25 174 LYS A O 1
ATOM 1442 N N . HIS A 1 175 ? -19.365 -15.120 14.671 1.00 53.41 175 HIS A N 1
ATOM 1443 C CA . HIS A 1 175 ? -18.478 -15.123 15.839 1.00 53.41 175 HIS A CA 1
ATOM 1444 C C . HIS A 1 175 ? -17.633 -16.409 15.781 1.00 53.41 175 HIS A C 1
ATOM 1446 O O . HIS A 1 175 ? -18.192 -17.493 15.946 1.00 53.41 175 HIS A O 1
ATOM 1452 N N . ASP A 1 176 ? -16.319 -16.310 15.577 1.00 47.56 176 ASP A N 1
ATOM 1453 C CA . ASP A 1 176 ? -15.372 -17.367 15.953 1.00 47.56 176 ASP A CA 1
ATOM 1454 C C . ASP A 1 176 ? -14.597 -16.873 17.187 1.00 47.56 176 ASP A C 1
ATOM 1456 O O . ASP A 1 176 ? -13.521 -16.293 17.085 1.00 47.56 176 ASP A O 1
ATOM 1460 N N . HIS A 1 177 ? -15.170 -17.085 18.377 1.00 54.94 177 HIS A N 1
ATOM 1461 C CA . HIS A 1 177 ? -14.426 -17.018 19.639 1.00 54.94 177 HIS A CA 1
ATOM 1462 C C . HIS A 1 177 ? -13.971 -18.436 20.009 1.00 54.94 177 HIS A C 1
ATOM 1464 O O . HIS A 1 177 ? -14.800 -19.339 20.158 1.00 54.94 177 HIS A O 1
ATOM 1470 N N . PRO A 1 178 ? -12.661 -18.644 20.194 1.00 42.28 178 PRO A N 1
ATOM 1471 C CA . PRO A 1 178 ? -12.196 -19.144 21.491 1.00 42.28 178 PRO A CA 1
ATOM 1472 C C . PRO A 1 178 ? -10.921 -18.363 21.893 1.00 42.28 178 PRO A C 1
ATOM 1474 O O . PRO A 1 178 ? -10.057 -18.125 21.063 1.00 42.28 178 PRO A O 1
ATOM 1477 N N . THR A 1 179 ? -10.739 -17.840 23.105 1.00 38.66 179 THR A N 1
ATOM 1478 C CA . THR A 1 179 ? -10.729 -18.535 24.401 1.00 38.66 179 THR A CA 1
ATOM 1479 C C . THR A 1 179 ? -10.590 -17.538 25.564 1.00 38.66 179 THR A C 1
ATOM 1481 O O . THR A 1 179 ? -9.790 -16.619 25.442 1.00 38.66 179 THR A O 1
ATOM 1484 N N . SER A 1 180 ? -11.244 -17.893 26.683 1.00 35.44 180 SER A N 1
ATOM 1485 C CA . SER A 1 180 ? -10.944 -17.645 28.115 1.00 35.44 180 SER A CA 1
ATOM 1486 C C . SER A 1 180 ? -10.840 -16.234 28.690 1.00 35.44 180 SER A C 1
ATOM 1488 O O . SER A 1 180 ? -10.131 -15.377 28.139 1.00 35.44 180 SER A O 1
#

pLDDT: mean 82.4, std 16.36, range [35.44, 98.38]